Protein AF-A0A095ZLC4-F1 (afdb_monomer_lite)

Foldseek 3Di:
DDDDDDDDDDDDDDDDDDDDDDDDDDDDDDDDDDDDDDDDDDDDDDDDDDDDDDDDDDDDDDDDDDDDDDDDDDDDDDDDDDDDDDDDDDDDDDDDDDDDDDDDDDDDDDDPDPDPPPDDVVLLDDPDPLLVLLSCVVVVVDDPVRNLVVQQQAKKKFFAQDEDDPPDPDTDGDWDQDPPRFIAGEIENDPVLDDVVRCVRGVDIDIDRSNVVLVPQAQGWYWYSPPGPSIDTGGNVRSVVSNVVVVD

Secondary structure (DSSP, 8-state):
----------------------------------------------------------------------------------PPP-----------------------------------GGGGS-SSHHHHHHHHHHTTSS-HHHHHHHHHTSEEEEEESS---TT-------EEE-GGG-EEEEEBSSGGGS-HHHHHH--EEEEEEHHHHHHH-TTSEEEESTTSSS-EEE-HHHHHHHHHHHT-

Structure (mmCIF, N/CA/C/O backbone):
data_AF-A0A095ZLC4-F1
#
_entry.id   AF-A0A095ZLC4-F1
#
loop_
_atom_site.group_PDB
_atom_site.id
_atom_site.type_symbol
_atom_site.label_atom_id
_atom_site.label_alt_id
_atom_site.label_comp_id
_atom_site.label_asym_id
_atom_site.label_entity_id
_atom_site.label_seq_id
_atom_site.pdbx_PDB_ins_code
_atom_site.Cartn_x
_atom_site.Cartn_y
_atom_site.Cartn_z
_atom_site.occupancy
_atom_site.B_iso_or_equiv
_atom_site.auth_seq_id
_atom_site.auth_comp_id
_atom_site.auth_asym_id
_atom_site.auth_atom_id
_atom_site.pdbx_PDB_model_num
ATOM 1 N N . MET A 1 1 ? 62.111 1.740 58.481 1.00 46.84 1 MET A N 1
ATOM 2 C CA . MET A 1 1 ? 61.793 2.621 57.340 1.00 46.84 1 MET A CA 1
ATOM 3 C C . MET A 1 1 ? 60.418 3.200 57.616 1.00 46.84 1 MET A C 1
ATOM 5 O O . MET A 1 1 ? 59.527 2.433 57.949 1.00 46.84 1 MET A O 1
ATOM 9 N N . SER A 1 2 ? 60.323 4.527 57.646 1.00 49.97 2 SER A N 1
ATOM 10 C CA . SER A 1 2 ? 59.163 5.311 58.092 1.00 49.97 2 SER A CA 1
ATOM 11 C C . SER A 1 2 ? 58.092 5.497 57.006 1.00 49.97 2 SER A C 1
ATOM 13 O O . SER A 1 2 ? 58.386 5.289 55.831 1.00 49.97 2 SER A O 1
ATOM 15 N N . THR A 1 3 ? 56.950 6.060 57.445 1.00 43.16 3 THR A N 1
ATOM 16 C CA . THR A 1 3 ? 55.846 6.754 56.722 1.00 43.16 3 THR A CA 1
ATOM 17 C C . THR A 1 3 ? 54.639 5.863 56.377 1.00 43.16 3 THR A C 1
ATOM 19 O O . THR A 1 3 ? 54.849 4.774 55.866 1.00 43.16 3 THR A O 1
ATOM 22 N N . HIS A 1 4 ? 53.362 6.208 56.610 1.00 41.97 4 HIS A N 1
ATOM 23 C CA . HIS A 1 4 ? 52.654 7.292 57.324 1.00 41.97 4 HIS A CA 1
ATOM 24 C C . HIS A 1 4 ? 51.171 6.833 57.483 1.00 41.97 4 HIS A C 1
ATOM 26 O O . HIS A 1 4 ? 50.636 6.232 56.555 1.00 41.97 4 HIS A O 1
ATOM 32 N N . GLU A 1 5 ? 50.528 7.093 58.624 1.00 47.94 5 GLU A N 1
ATOM 33 C CA . GLU A 1 5 ? 49.055 7.096 58.849 1.00 47.94 5 GLU A CA 1
ATOM 34 C C . GLU A 1 5 ? 48.454 8.463 58.390 1.00 47.94 5 GLU A C 1
ATOM 36 O O . GLU A 1 5 ? 49.259 9.326 58.025 1.00 47.94 5 GLU A O 1
ATOM 41 N N . PRO A 1 6 ? 47.153 8.818 58.573 1.00 68.69 6 PRO A N 1
ATOM 42 C CA . PRO A 1 6 ? 45.849 8.132 58.416 1.00 68.69 6 PRO A CA 1
ATOM 43 C C . PRO A 1 6 ? 44.791 9.084 57.735 1.00 68.69 6 PRO A C 1
ATOM 45 O O . PRO A 1 6 ? 45.183 9.902 56.909 1.00 68.69 6 PRO A O 1
ATOM 48 N N . ASP A 1 7 ? 43.503 9.011 58.138 1.00 43.91 7 ASP A N 1
ATOM 49 C CA . ASP A 1 7 ? 42.341 9.928 57.921 1.00 43.91 7 ASP A CA 1
ATOM 50 C C . ASP A 1 7 ? 41.430 9.669 56.688 1.00 43.91 7 ASP A C 1
ATOM 52 O O . ASP A 1 7 ? 41.923 9.498 55.581 1.00 43.91 7 ASP A O 1
ATOM 56 N N . SER A 1 8 ? 40.087 9.692 56.724 1.00 47.34 8 SER A N 1
ATOM 57 C CA . SER A 1 8 ? 39.059 9.786 57.780 1.00 47.34 8 SER A CA 1
ATOM 58 C C . SER A 1 8 ? 37.653 9.709 57.141 1.00 47.34 8 SER A C 1
ATOM 60 O O . SER A 1 8 ? 37.525 9.826 55.923 1.00 47.34 8 SER A O 1
ATOM 62 N N . HIS A 1 9 ? 36.631 9.636 58.011 1.00 47.47 9 HIS A N 1
ATOM 63 C CA . HIS A 1 9 ? 35.194 9.929 57.812 1.00 47.47 9 HIS A CA 1
ATOM 64 C C . HIS A 1 9 ? 34.326 8.811 57.212 1.00 47.47 9 HIS A C 1
ATOM 66 O O . HIS A 1 9 ? 34.645 8.246 56.176 1.00 47.47 9 HIS A O 1
ATOM 72 N N . GLU A 1 10 ? 33.137 8.474 57.710 1.00 48.28 10 GLU A N 1
ATOM 73 C CA . GLU A 1 10 ? 32.356 8.708 58.941 1.00 48.28 10 GLU A CA 1
ATOM 74 C C . GLU A 1 10 ? 31.149 7.758 58.738 1.00 48.28 10 GLU A C 1
ATOM 76 O O . GLU A 1 10 ? 30.562 7.733 57.663 1.00 48.28 10 GLU A O 1
ATOM 81 N N . ASN A 1 11 ? 30.971 6.699 59.521 1.00 41.03 11 ASN A N 1
ATOM 82 C CA . ASN A 1 11 ? 30.197 6.613 60.759 1.00 41.03 11 ASN A CA 1
ATOM 83 C C . ASN A 1 11 ? 28.675 6.919 60.658 1.00 41.03 11 ASN A C 1
ATOM 85 O O . ASN A 1 11 ? 28.273 8.068 60.532 1.00 41.03 11 ASN A O 1
ATOM 89 N N . GLN A 1 12 ? 27.886 5.862 60.922 1.00 48.22 12 GLN A N 1
ATOM 90 C CA . GLN A 1 12 ? 26.517 5.800 61.491 1.00 48.22 12 GLN A CA 1
ATOM 91 C C . GLN A 1 12 ? 25.265 5.822 60.584 1.00 48.22 12 GLN A C 1
ATOM 93 O O . GLN A 1 12 ? 24.829 6.841 60.067 1.00 48.22 12 GLN A O 1
ATOM 98 N N . GLN A 1 13 ? 24.632 4.641 60.546 1.00 42.91 13 GLN A N 1
ATOM 99 C CA . GLN A 1 13 ? 23.180 4.363 60.496 1.00 42.91 13 GLN A CA 1
ATOM 100 C C . GLN A 1 13 ? 22.440 4.953 61.737 1.00 42.91 13 GLN A C 1
ATOM 102 O O . GLN A 1 13 ? 23.130 5.467 62.618 1.00 42.91 13 GLN A O 1
ATOM 107 N N . PRO A 1 14 ? 21.162 4.613 62.034 1.00 60.94 14 PRO A N 1
ATOM 108 C CA . PRO A 1 14 ? 19.883 4.564 61.287 1.00 60.94 14 PRO A CA 1
ATOM 109 C C . PRO A 1 14 ? 18.771 5.384 62.026 1.00 60.94 14 PRO A C 1
ATOM 111 O O . PRO A 1 14 ? 19.066 5.983 63.047 1.00 60.94 14 PRO A O 1
ATOM 114 N N . GLU A 1 15 ? 17.516 5.392 61.536 1.00 46.03 15 GLU A N 1
ATOM 115 C CA . GLU A 1 15 ? 16.198 5.552 62.240 1.00 46.03 15 GLU A CA 1
ATOM 116 C C . GLU A 1 15 ? 15.178 6.234 61.292 1.00 46.03 15 GLU A C 1
ATOM 118 O O . GLU A 1 15 ? 15.522 7.194 60.611 1.00 46.03 15 GLU A O 1
ATOM 123 N N . GLN A 1 16 ? 14.033 5.598 60.970 1.00 45.53 16 GLN A N 1
ATOM 124 C CA . GLN A 1 16 ? 12.683 5.843 61.549 1.00 45.53 16 GLN A CA 1
ATOM 125 C C . GLN A 1 16 ? 12.359 7.355 61.567 1.00 45.53 16 GLN A C 1
ATOM 127 O O . GLN A 1 16 ? 13.166 8.112 62.077 1.00 45.53 16 GLN A O 1
ATOM 132 N N . VAL A 1 17 ? 11.278 7.879 60.971 1.00 49.97 17 VAL A N 1
ATOM 133 C CA . VAL A 1 17 ? 9.936 7.949 61.583 1.00 49.97 17 VAL A CA 1
ATOM 134 C C . VAL A 1 17 ? 8.840 8.383 60.575 1.00 49.97 17 VAL A C 1
ATOM 136 O O . VAL A 1 17 ? 9.088 9.183 59.680 1.00 49.97 17 VAL A O 1
ATOM 139 N N . GLU A 1 18 ? 7.625 7.883 60.838 1.00 48.88 18 GLU A N 1
ATOM 140 C CA . GLU A 1 18 ? 6.288 8.503 60.670 1.00 48.88 18 GLU A CA 1
ATOM 141 C C . GLU A 1 18 ? 5.585 8.639 59.291 1.00 48.88 18 GLU A C 1
ATOM 143 O O . GLU A 1 18 ? 5.867 9.488 58.453 1.00 48.88 18 GLU A O 1
ATOM 148 N N . GLN A 1 19 ? 4.548 7.799 59.146 1.00 43.97 19 GLN A N 1
ATOM 149 C CA . GLN A 1 19 ? 3.290 8.005 58.399 1.00 43.97 19 GLN A CA 1
ATOM 150 C C . GLN A 1 19 ? 2.420 9.119 59.074 1.00 43.97 19 GLN A C 1
ATOM 152 O O . GLN A 1 19 ? 2.841 9.631 60.107 1.00 43.97 19 GLN A O 1
ATOM 157 N N . PRO A 1 20 ? 1.106 9.276 58.786 1.00 58.50 20 PRO A N 1
ATOM 158 C CA . PRO A 1 20 ? 0.379 9.682 57.563 1.00 58.50 20 PRO A CA 1
ATOM 159 C C . PRO A 1 20 ? -0.644 10.821 57.850 1.00 58.50 20 PRO A C 1
ATOM 161 O O . PRO A 1 20 ? -1.372 10.696 58.823 1.00 58.50 20 PRO A O 1
ATOM 164 N N . GLU A 1 21 ? -0.872 11.837 57.001 1.00 52.78 21 GLU A N 1
ATOM 165 C CA . GLU A 1 21 ? -2.074 12.696 57.171 1.00 52.78 21 GLU A CA 1
ATOM 166 C C . GLU A 1 21 ? -2.742 13.134 55.859 1.00 52.78 21 GLU A C 1
ATOM 168 O O . GLU A 1 21 ? -2.111 13.544 54.887 1.00 52.78 21 GLU A O 1
ATOM 173 N N . GLN A 1 22 ? -4.064 12.969 55.878 1.00 51.94 22 GLN A N 1
ATOM 174 C CA . GLN A 1 22 ? -5.062 13.314 54.875 1.00 51.94 22 GLN A CA 1
ATOM 175 C C . GLN A 1 22 ? -5.610 14.743 55.105 1.00 51.94 22 GLN A C 1
ATOM 177 O O . GLN A 1 22 ? -5.418 15.298 56.181 1.00 51.94 22 GLN A O 1
ATOM 182 N N . LEU A 1 23 ? -6.449 15.200 54.157 1.00 46.84 23 LEU A N 1
ATOM 183 C CA . LEU A 1 23 ? -7.510 16.233 54.262 1.00 46.84 23 LEU A CA 1
ATOM 184 C C . LEU A 1 23 ? -7.130 17.690 53.928 1.00 46.84 23 LEU A C 1
ATOM 186 O O . LEU A 1 23 ? -6.405 18.334 54.673 1.00 46.84 23 LEU A O 1
ATOM 190 N N . ASP A 1 24 ? -7.684 18.217 52.823 1.00 47.69 24 ASP A N 1
ATOM 191 C CA . ASP A 1 24 ? -8.771 19.230 52.825 1.00 47.69 24 ASP A CA 1
ATOM 192 C C . ASP A 1 24 ? -9.226 19.498 51.363 1.00 47.69 24 ASP A C 1
ATOM 194 O O . ASP A 1 24 ? -8.442 19.926 50.523 1.00 47.69 24 ASP A O 1
ATOM 198 N N . GLN A 1 25 ? -10.361 18.946 50.918 1.00 48.50 25 GLN A N 1
ATOM 199 C CA . GLN A 1 25 ? -11.643 19.650 50.717 1.00 48.50 25 GLN A CA 1
ATOM 200 C C . GLN A 1 25 ? -11.583 20.911 49.829 1.00 48.50 25 GLN A C 1
ATOM 202 O O . GLN A 1 25 ? -11.008 21.908 50.231 1.00 48.50 25 GLN A O 1
ATOM 207 N N . VAL A 1 26 ? -12.234 20.883 48.651 1.00 47.75 26 VAL A N 1
ATOM 208 C CA . VAL A 1 26 ? -13.473 21.633 48.311 1.00 47.75 26 VAL A CA 1
ATOM 209 C C . VAL A 1 26 ? -13.825 21.483 46.813 1.00 47.75 26 VAL A C 1
ATOM 211 O O . VAL A 1 26 ? -13.132 21.979 45.934 1.00 47.75 26 VAL A O 1
ATOM 214 N N . THR A 1 27 ? -14.953 20.842 46.502 1.00 48.47 27 THR A N 1
ATOM 215 C CA . THR A 1 27 ? -15.805 21.210 45.347 1.00 48.47 27 THR A CA 1
ATOM 216 C C . THR A 1 27 ? -16.723 22.343 45.819 1.00 48.47 27 THR A C 1
ATOM 218 O O . THR A 1 27 ? -17.171 22.246 46.968 1.00 48.47 27 THR A O 1
ATOM 221 N N . PRO A 1 28 ? -17.052 23.389 45.028 1.00 49.97 28 PRO A N 1
ATOM 222 C CA . PRO A 1 28 ? -18.045 23.230 43.947 1.00 49.97 28 PRO A CA 1
ATOM 223 C C . PRO A 1 28 ? -17.922 24.230 42.768 1.00 49.97 28 PRO A C 1
ATOM 225 O O . PRO A 1 28 ? -17.431 25.338 42.943 1.00 49.97 28 PRO A O 1
ATOM 228 N N . ALA A 1 29 ? -18.448 23.875 41.589 1.00 46.84 29 ALA A N 1
ATOM 229 C CA . ALA A 1 29 ? -19.278 24.760 40.750 1.00 46.84 29 ALA A CA 1
ATOM 230 C C . ALA A 1 29 ? -19.618 24.077 39.413 1.00 46.84 29 ALA A C 1
ATOM 232 O O . ALA A 1 29 ? -18.849 24.118 38.456 1.00 46.84 29 ALA A O 1
ATOM 233 N N . GLU A 1 30 ? -20.819 23.501 39.353 1.00 51.62 30 GLU A N 1
ATOM 234 C CA . GLU A 1 30 ? -21.670 23.619 38.167 1.00 51.62 30 GLU A CA 1
ATOM 235 C C . GLU A 1 30 ? -21.766 25.092 37.759 1.00 51.62 30 GLU A C 1
ATOM 237 O O . GLU A 1 30 ? -22.035 25.923 38.626 1.00 51.62 30 GLU A O 1
ATOM 242 N N . GLN A 1 31 ? -21.617 25.392 36.466 1.00 51.97 31 GLN A N 1
ATOM 243 C CA . GLN A 1 31 ? -22.271 26.510 35.774 1.00 51.97 31 GLN A CA 1
ATOM 244 C C . GLN A 1 31 ? -22.342 26.224 34.256 1.00 51.97 31 GLN A C 1
ATOM 246 O O . GLN A 1 31 ? -21.568 25.410 33.755 1.00 51.97 31 GLN A O 1
ATOM 251 N N . PRO A 1 32 ? -23.336 26.796 33.549 1.00 48.62 32 PRO A N 1
ATOM 252 C CA . PRO A 1 32 ? -24.376 25.992 32.907 1.00 48.62 32 PRO A CA 1
ATOM 253 C C . PRO A 1 32 ? -24.384 26.010 31.370 1.00 48.62 32 PRO A C 1
ATOM 255 O O . PRO A 1 32 ? -23.789 26.859 30.709 1.00 48.62 32 PRO A O 1
ATOM 258 N N . VAL A 1 33 ? -25.184 25.076 30.852 1.00 44.25 33 VAL A N 1
ATOM 259 C CA . VAL A 1 33 ? -25.827 25.041 29.532 1.00 44.25 33 VAL A CA 1
ATOM 260 C C . VAL A 1 33 ? -26.393 26.409 29.116 1.00 44.25 33 VAL A C 1
ATOM 262 O O . VAL A 1 33 ? -27.172 27.014 29.848 1.00 44.25 33 VAL A O 1
ATOM 265 N N . GLN A 1 34 ? -26.068 26.822 27.893 1.00 47.41 34 GLN A N 1
ATOM 266 C CA . GLN A 1 34 ? -26.844 27.716 27.020 1.00 47.41 34 GLN A CA 1
ATOM 267 C C . GLN A 1 34 ? -26.930 26.915 25.703 1.00 47.41 34 GLN A C 1
ATOM 269 O O . GLN A 1 34 ? -25.889 26.639 25.120 1.00 47.41 34 GLN A O 1
ATOM 274 N N . GLN A 1 35 ? -28.014 26.238 25.302 1.00 41.69 35 GLN A N 1
ATOM 275 C CA . GLN A 1 35 ? -29.364 26.716 24.972 1.00 41.69 35 GLN A CA 1
ATOM 276 C C . GLN A 1 35 ? -29.353 28.053 24.229 1.00 41.69 35 GLN A C 1
ATOM 278 O O . GLN A 1 35 ? -29.553 29.103 24.826 1.00 41.69 35 GLN A O 1
ATOM 283 N N . GLU A 1 36 ? -29.153 27.967 22.915 1.00 51.22 36 GLU A N 1
ATOM 284 C CA . GLU A 1 36 ? -29.768 28.884 21.959 1.00 51.22 36 GLU A CA 1
ATOM 285 C C . GLU A 1 36 ? -30.719 28.049 21.080 1.00 51.22 36 GLU A C 1
ATOM 287 O O . GLU A 1 36 ? -30.329 27.036 20.494 1.00 51.22 36 GLU A O 1
ATOM 292 N N . GLU A 1 37 ? -31.996 28.431 21.133 1.00 47.19 37 GLU A N 1
ATOM 293 C CA . GLU A 1 37 ? -33.139 27.996 20.320 1.00 47.19 37 GLU A CA 1
ATOM 294 C C . GLU A 1 37 ? -32.762 27.943 18.824 1.00 47.19 37 GLU A C 1
ATOM 296 O O . GLU A 1 37 ? -32.063 28.811 18.320 1.00 47.19 37 GLU A O 1
ATOM 301 N N . ALA A 1 38 ? -33.039 26.880 18.068 1.00 43.34 38 ALA A N 1
ATOM 302 C CA . ALA A 1 38 ? -34.357 26.440 17.610 1.00 43.34 38 ALA A CA 1
ATOM 303 C C . ALA A 1 38 ? -35.161 27.543 16.906 1.00 43.34 38 ALA A C 1
ATOM 305 O O . ALA A 1 38 ? -36.087 28.069 17.496 1.00 43.34 38 ALA A O 1
ATOM 306 N N . GLU A 1 39 ? -34.884 27.800 15.624 1.00 43.66 39 GLU A N 1
ATOM 307 C CA . GLU A 1 39 ? -35.879 28.318 14.673 1.00 43.66 39 GLU A CA 1
ATOM 308 C C . GLU A 1 39 ? -35.432 28.018 13.230 1.00 43.66 39 GLU A C 1
ATOM 310 O O . GLU A 1 39 ? -34.525 28.649 12.700 1.00 43.66 39 GLU A O 1
ATOM 315 N N . HIS A 1 40 ? -36.012 26.968 12.640 1.00 40.34 40 HIS A N 1
ATOM 316 C CA . HIS A 1 40 ? -36.615 26.934 11.296 1.00 40.34 40 HIS A CA 1
ATOM 317 C C . HIS A 1 40 ? -36.784 25.479 10.840 1.00 40.34 40 HIS A C 1
ATOM 319 O O . HIS A 1 40 ? -35.973 24.911 10.111 1.00 40.34 40 HIS A O 1
ATOM 325 N N . ALA A 1 41 ? -37.890 24.886 11.285 1.00 44.75 41 ALA A N 1
ATOM 326 C CA . ALA A 1 41 ? -38.566 23.835 10.548 1.00 44.75 41 ALA A CA 1
ATOM 327 C C . ALA A 1 41 ? -39.662 24.504 9.708 1.00 44.75 41 ALA A C 1
ATOM 329 O O . ALA A 1 41 ? -40.592 25.079 10.263 1.00 44.75 41 ALA A O 1
ATOM 330 N N . GLU A 1 42 ? -39.541 24.428 8.389 1.00 46.41 42 GLU A N 1
ATOM 331 C CA . GLU A 1 42 ? -40.657 24.525 7.442 1.00 46.41 42 GLU A CA 1
ATOM 332 C C . GLU A 1 42 ? -40.264 23.581 6.294 1.00 46.41 42 GLU A C 1
ATOM 334 O O . GLU A 1 42 ? -39.245 23.765 5.636 1.00 46.41 42 GLU A O 1
ATOM 339 N N . GLU A 1 43 ? -40.739 22.339 6.326 1.00 40.88 43 GLU A N 1
ATOM 340 C CA . GLU A 1 43 ? -41.988 21.917 5.684 1.00 40.88 43 GLU A CA 1
ATOM 341 C C . GLU A 1 43 ? -41.929 22.056 4.154 1.00 40.88 43 GLU A C 1
ATOM 343 O O . GLU A 1 43 ? -42.277 23.078 3.580 1.00 40.88 43 GLU A O 1
ATOM 348 N N . ALA A 1 44 ? -41.541 20.965 3.493 1.00 46.22 44 ALA A N 1
ATOM 349 C CA . ALA A 1 44 ? -42.078 20.591 2.188 1.00 46.22 44 ALA A CA 1
ATOM 350 C C . ALA A 1 44 ? -41.921 19.074 2.022 1.00 46.22 44 ALA A C 1
ATOM 352 O O . ALA A 1 44 ? -40.967 18.570 1.434 1.00 46.22 44 ALA A O 1
ATOM 353 N N . ALA A 1 45 ? -42.852 18.333 2.618 1.00 44.12 45 ALA A N 1
ATOM 354 C CA . ALA A 1 45 ? -43.165 16.987 2.167 1.00 44.12 45 ALA A CA 1
ATOM 355 C C . ALA A 1 45 ? -44.135 17.075 0.981 1.00 44.12 45 ALA A C 1
ATOM 357 O O . ALA A 1 45 ? -44.947 17.999 0.937 1.00 44.12 45 ALA A O 1
ATOM 358 N N . GLN A 1 46 ? -44.137 16.010 0.167 1.00 41.03 46 GLN A N 1
ATOM 359 C CA . GLN A 1 46 ? -45.091 15.686 -0.910 1.00 41.03 46 GLN A CA 1
ATOM 360 C C . GLN A 1 46 ? -44.686 16.308 -2.263 1.00 41.03 46 GLN A C 1
ATOM 362 O O . GLN A 1 46 ? -44.328 17.473 -2.324 1.00 41.03 46 GLN A O 1
ATOM 367 N N . THR A 1 47 ? -44.634 15.605 -3.391 1.00 36.50 47 THR A N 1
ATOM 368 C CA . THR A 1 47 ? -45.361 14.426 -3.896 1.00 36.50 47 THR A CA 1
ATOM 369 C C . THR A 1 47 ? -44.584 13.831 -5.081 1.00 36.50 47 THR A C 1
ATOM 371 O O . THR A 1 47 ? -43.828 14.564 -5.706 1.00 36.50 47 THR A O 1
ATOM 374 N N . GLU A 1 48 ? -44.829 12.545 -5.378 1.00 42.50 48 GLU A N 1
ATOM 375 C CA . GLU A 1 48 ? -44.897 11.910 -6.718 1.00 42.50 48 GLU A CA 1
ATOM 376 C C . GLU A 1 48 ? -43.969 12.461 -7.821 1.00 42.50 48 GLU A C 1
ATOM 378 O O . GLU A 1 48 ? -44.072 13.603 -8.236 1.00 42.50 48 GLU A O 1
ATOM 383 N N . GLU A 1 49 ? -43.093 11.653 -8.413 1.00 48.81 49 GLU A N 1
ATOM 384 C CA . GLU A 1 49 ? -43.525 10.886 -9.583 1.00 48.81 49 GLU A CA 1
ATOM 385 C C . GLU A 1 49 ? -42.611 9.674 -9.800 1.00 48.81 49 GLU A C 1
ATOM 387 O O . GLU A 1 49 ? -41.409 9.770 -10.040 1.00 48.81 49 GLU A O 1
ATOM 392 N N . SER A 1 50 ? -43.218 8.500 -9.683 1.00 46.09 50 SER A N 1
ATOM 393 C CA . SER A 1 50 ? -42.704 7.255 -10.240 1.00 46.09 50 SER A CA 1
ATOM 394 C C . SER A 1 50 ? -43.109 7.209 -11.708 1.00 46.09 50 SER A C 1
ATOM 396 O O . SER A 1 50 ? -44.287 7.443 -11.941 1.00 46.09 50 SER A O 1
ATOM 398 N N . VAL A 1 51 ? -42.195 6.846 -12.623 1.00 49.31 51 VAL A N 1
ATOM 399 C CA . VAL A 1 51 ? -42.357 6.033 -13.865 1.00 49.31 51 VAL A CA 1
ATOM 400 C C . VAL A 1 51 ? -41.432 6.515 -15.008 1.00 49.31 51 VAL A C 1
ATOM 402 O O . VAL A 1 51 ? -41.112 7.694 -15.071 1.00 49.31 51 VAL A O 1
ATOM 405 N N . PRO A 1 52 ? -41.099 5.678 -16.012 1.00 48.91 52 PRO A N 1
ATOM 406 C CA . PRO A 1 52 ? -40.682 4.276 -15.935 1.00 48.91 52 PRO A CA 1
ATOM 407 C C . PRO A 1 52 ? -39.470 3.973 -16.851 1.00 48.91 52 PRO A C 1
ATOM 409 O O . PRO A 1 52 ? -39.110 4.732 -17.749 1.00 48.91 52 PRO A O 1
ATOM 412 N N . ALA A 1 53 ? -38.890 2.786 -16.680 1.00 50.72 53 ALA A N 1
ATOM 413 C CA . ALA A 1 53 ? -38.203 2.102 -17.767 1.00 50.72 53 ALA A CA 1
ATOM 414 C C . ALA A 1 53 ? -39.250 1.606 -18.779 1.00 50.72 53 ALA A C 1
ATOM 416 O O . ALA A 1 53 ? -40.096 0.807 -18.397 1.00 50.72 53 ALA A O 1
ATOM 417 N N . GLU A 1 54 ? -39.205 2.077 -20.028 1.00 42.72 54 GLU A N 1
ATOM 418 C CA . GLU A 1 54 ? -39.344 1.257 -21.243 1.00 42.72 54 GLU A CA 1
ATOM 419 C C . GLU A 1 54 ? -39.360 2.104 -22.530 1.00 42.72 54 GLU A C 1
ATOM 421 O O . GLU A 1 54 ? -40.043 3.117 -22.633 1.00 42.72 54 GLU A O 1
ATOM 426 N N . ALA A 1 55 ? -38.684 1.537 -23.531 1.00 41.81 55 ALA A N 1
ATOM 427 C CA . ALA A 1 55 ? -39.046 1.512 -24.947 1.00 41.81 55 ALA A CA 1
ATOM 428 C C . ALA A 1 55 ? -38.617 2.638 -25.916 1.00 41.81 55 ALA A C 1
ATOM 430 O O . ALA A 1 55 ? -38.997 3.798 -25.831 1.00 41.81 55 ALA A O 1
ATOM 431 N N . ALA A 1 56 ? -37.981 2.121 -26.976 1.00 41.94 56 ALA A N 1
ATOM 432 C CA . ALA A 1 56 ? -38.102 2.499 -28.383 1.00 41.94 56 ALA A CA 1
ATOM 433 C C . ALA A 1 56 ? -37.245 3.662 -28.912 1.00 41.94 56 ALA A C 1
ATOM 435 O O . ALA A 1 56 ? -37.602 4.833 -28.874 1.00 41.94 56 ALA A O 1
ATOM 436 N N . ALA A 1 57 ? -36.123 3.244 -29.509 1.00 48.59 57 ALA A N 1
ATOM 437 C CA . ALA A 1 57 ? -35.670 3.596 -30.854 1.00 48.59 57 ALA A CA 1
ATOM 438 C C . ALA A 1 57 ? -36.431 4.717 -31.572 1.00 48.59 57 ALA A C 1
ATOM 440 O O . ALA A 1 57 ? -37.598 4.511 -31.881 1.00 48.59 57 ALA A O 1
ATOM 441 N N . GLN A 1 58 ? -35.713 5.764 -32.001 1.00 49.69 58 GLN A N 1
ATOM 442 C CA . GLN A 1 58 ? -35.866 6.341 -33.341 1.00 49.69 58 GLN A CA 1
ATOM 443 C C . GLN A 1 58 ? -34.511 6.827 -33.872 1.00 49.69 58 GLN A C 1
ATOM 445 O O . GLN A 1 58 ? -33.808 7.620 -33.250 1.00 49.69 58 GLN A O 1
ATOM 450 N N . VAL A 1 59 ? -34.166 6.261 -35.023 1.00 54.66 59 VAL A N 1
ATOM 451 C CA . VAL A 1 59 ? -33.163 6.705 -35.984 1.00 54.66 59 VAL A CA 1
ATOM 452 C C . VAL A 1 59 ? -33.731 7.889 -36.769 1.00 54.66 59 VAL A C 1
ATOM 454 O O . VAL A 1 59 ? -34.876 7.807 -37.188 1.00 54.66 59 VAL A O 1
ATOM 457 N N . GLU A 1 60 ? -32.946 8.945 -36.971 1.00 51.50 60 GLU A N 1
ATOM 458 C CA . GLU A 1 60 ? -33.059 9.945 -38.053 1.00 51.50 60 GLU A CA 1
ATOM 459 C C . GLU A 1 60 ? -31.775 10.799 -37.969 1.00 51.50 60 GLU A C 1
ATOM 461 O O . GLU A 1 60 ? -31.501 11.431 -36.954 1.00 51.50 60 GLU A O 1
ATOM 466 N N . ASP A 1 61 ? -30.780 10.502 -38.803 1.00 49.41 61 ASP A N 1
ATOM 467 C CA . ASP A 1 61 ? -30.538 11.128 -40.114 1.00 49.41 61 ASP A CA 1
ATOM 468 C C . ASP A 1 61 ? -29.685 12.404 -39.985 1.00 49.41 61 ASP A C 1
ATOM 470 O O . ASP A 1 61 ? -30.173 13.484 -39.666 1.00 49.41 61 ASP A O 1
ATOM 474 N N . VAL A 1 62 ? -28.376 12.249 -40.205 1.00 53.56 62 VAL A N 1
ATOM 475 C CA . VAL A 1 62 ? -27.498 13.317 -40.697 1.00 53.56 62 VAL A CA 1
ATOM 476 C C . VAL A 1 62 ? -26.488 12.707 -41.674 1.00 53.56 62 VAL A C 1
ATOM 478 O O . VAL A 1 62 ? -25.926 11.639 -41.440 1.00 53.56 62 VAL A O 1
ATOM 481 N N . GLU A 1 63 ? -26.355 13.403 -42.794 1.00 56.56 63 GLU A N 1
ATOM 482 C CA . GLU A 1 63 ? -26.030 12.945 -44.147 1.00 56.56 63 GLU A CA 1
ATOM 483 C C . GLU A 1 63 ? -24.599 12.405 -44.387 1.00 56.56 63 GLU A C 1
ATOM 485 O O . GLU A 1 63 ? -23.658 12.773 -43.677 1.00 56.56 63 GLU A O 1
ATOM 490 N N . PRO A 1 64 ? -24.399 11.569 -45.432 1.00 54.97 64 PRO A N 1
ATOM 491 C CA . PRO A 1 64 ? -23.083 11.084 -45.839 1.00 54.97 64 PRO A CA 1
ATOM 492 C C . PRO A 1 64 ? -22.300 12.152 -46.619 1.00 54.97 64 PRO A C 1
ATOM 494 O O . PRO A 1 64 ? -22.803 12.743 -47.572 1.00 54.97 64 PRO A O 1
ATOM 497 N N . VAL A 1 65 ? -21.028 12.354 -46.268 1.00 58.03 65 VAL A N 1
ATOM 498 C CA . VAL A 1 65 ? -20.085 13.089 -47.122 1.00 58.03 65 VAL A CA 1
ATOM 499 C C . VAL A 1 65 ? -19.444 12.121 -48.113 1.00 58.03 65 VAL A C 1
ATOM 501 O O . VAL A 1 65 ? -18.589 11.311 -47.759 1.00 58.03 65 VAL A O 1
ATOM 504 N N . GLU A 1 66 ? -19.898 12.196 -49.360 1.00 48.81 66 GLU A N 1
ATOM 505 C CA . GLU A 1 66 ? -19.300 11.507 -50.497 1.00 48.81 66 GLU A CA 1
ATOM 506 C C . GLU A 1 66 ? -18.168 12.338 -51.135 1.00 48.81 66 GLU A C 1
ATOM 508 O O . GLU A 1 66 ? -18.296 13.542 -51.348 1.00 48.81 66 GLU A O 1
ATOM 513 N N . ASP A 1 67 ? -17.111 11.605 -51.491 1.00 48.03 67 ASP A N 1
ATOM 514 C CA . ASP A 1 67 ? -16.343 11.691 -52.741 1.00 48.03 67 ASP A CA 1
ATOM 515 C C . ASP A 1 67 ? -15.282 12.792 -52.963 1.00 48.03 67 ASP A C 1
ATOM 517 O O . ASP A 1 67 ? -15.573 13.972 -53.153 1.00 48.03 67 ASP A O 1
ATOM 521 N N . ALA A 1 68 ? -14.020 12.338 -53.028 1.00 44.41 68 ALA A N 1
ATOM 522 C CA . ALA A 1 68 ? -13.102 12.436 -54.182 1.00 44.41 68 ALA A CA 1
ATOM 523 C C . ALA A 1 68 ? -11.634 12.392 -53.680 1.00 44.41 68 ALA A C 1
ATOM 525 O O . ALA A 1 68 ? -11.247 13.167 -52.813 1.00 44.41 68 ALA A O 1
ATOM 526 N N . GLY A 1 69 ? -10.723 11.550 -54.168 1.00 34.22 69 GLY A N 1
ATOM 527 C CA . GLY A 1 69 ? -10.794 10.677 -55.327 1.00 34.22 69 GLY A CA 1
ATOM 528 C C . GLY A 1 69 ? -9.610 9.705 -55.413 1.00 34.22 69 GLY A C 1
ATOM 529 O O . GLY A 1 69 ? -8.619 9.800 -54.686 1.00 34.22 69 GLY A O 1
ATOM 530 N N . LEU A 1 70 ? -9.783 8.752 -56.327 1.00 49.12 70 LEU A N 1
ATOM 531 C CA . LEU A 1 70 ? -8.835 7.729 -56.759 1.00 49.12 70 LEU A CA 1
ATOM 532 C C . LEU A 1 70 ? -7.642 8.288 -57.553 1.00 49.12 70 LEU A C 1
ATOM 534 O O . LEU A 1 70 ? -7.818 9.166 -58.395 1.00 49.12 70 LEU A O 1
ATOM 538 N N . ALA A 1 71 ? -6.483 7.650 -57.371 1.00 45.53 71 ALA A N 1
ATOM 539 C CA . ALA A 1 71 ? -5.604 7.108 -58.425 1.00 45.53 71 ALA A CA 1
ATOM 540 C C . ALA A 1 71 ? -4.551 6.222 -57.715 1.00 45.53 71 ALA A C 1
ATOM 542 O O . ALA A 1 71 ? -3.843 6.702 -56.835 1.00 45.53 71 ALA A O 1
ATOM 543 N N . GLU A 1 72 ? -4.598 4.891 -57.812 1.00 50.62 72 GLU A N 1
ATOM 544 C CA . GLU A 1 72 ? -3.970 4.075 -58.870 1.00 50.62 72 GLU A CA 1
ATOM 545 C C . GLU A 1 72 ? -2.486 4.406 -59.098 1.00 50.62 72 GLU A C 1
ATOM 547 O O . GLU A 1 72 ? -2.175 5.359 -59.804 1.00 50.62 72 GLU A O 1
ATOM 552 N N . ASP A 1 73 ? -1.579 3.572 -58.573 1.00 45.44 73 ASP A N 1
ATOM 553 C CA . ASP A 1 73 ? -0.408 3.133 -59.342 1.00 45.44 73 ASP A CA 1
ATOM 554 C C . ASP A 1 73 ? 0.157 1.802 -58.821 1.00 45.44 73 ASP A C 1
ATOM 556 O O . ASP A 1 73 ? 0.120 1.485 -57.631 1.00 45.44 73 ASP A O 1
ATOM 560 N N . ALA A 1 74 ? 0.619 1.008 -59.776 1.00 44.94 74 ALA A N 1
ATOM 561 C CA . ALA A 1 74 ? 0.941 -0.401 -59.704 1.00 44.94 74 ALA A CA 1
ATOM 562 C C . ALA A 1 74 ? 2.437 -0.678 -59.459 1.00 44.94 74 ALA A C 1
ATOM 564 O O . ALA A 1 74 ? 3.305 0.142 -59.733 1.00 44.94 74 ALA A O 1
ATOM 565 N N . GLY A 1 75 ? 2.741 -1.912 -59.045 1.00 37.88 75 GLY A N 1
ATOM 566 C CA . GLY A 1 75 ? 4.091 -2.494 -59.043 1.00 37.88 75 GLY A CA 1
ATOM 567 C C . GLY A 1 75 ? 4.194 -3.559 -57.954 1.00 37.88 75 GLY A C 1
ATOM 568 O O . GLY A 1 75 ? 4.510 -3.250 -56.817 1.00 37.88 75 GLY A O 1
ATOM 569 N N . LEU A 1 76 ? 3.747 -4.800 -58.157 1.00 43.84 76 LEU A N 1
ATOM 570 C CA . LEU A 1 76 ? 4.351 -5.827 -59.015 1.00 43.84 76 LEU A CA 1
ATOM 571 C C . LEU A 1 76 ? 5.862 -6.005 -58.761 1.00 43.84 76 LEU A C 1
ATOM 573 O O . LEU A 1 76 ? 6.691 -5.480 -59.496 1.00 43.84 76 LEU A O 1
ATOM 577 N N . ALA A 1 77 ? 6.202 -6.820 -57.764 1.00 47.56 77 ALA A N 1
ATOM 578 C CA . ALA A 1 77 ? 7.428 -7.611 -57.768 1.00 47.56 77 ALA A CA 1
ATOM 579 C C . ALA A 1 77 ? 7.023 -9.081 -57.608 1.00 47.56 77 ALA A C 1
ATOM 581 O O . ALA A 1 77 ? 6.498 -9.497 -56.576 1.00 47.56 77 ALA A O 1
ATOM 582 N N . LYS A 1 78 ? 7.173 -9.810 -58.713 1.00 47.44 78 LYS A N 1
ATOM 583 C CA . LYS A 1 78 ? 7.225 -11.269 -58.786 1.00 47.44 78 LYS A CA 1
ATOM 584 C C . LYS A 1 78 ? 8.671 -11.705 -58.519 1.00 47.44 78 LYS A C 1
ATOM 586 O O . LYS A 1 78 ? 9.551 -10.866 -58.672 1.00 47.44 78 LYS A O 1
ATOM 591 N N . ASP A 1 79 ? 8.818 -12.972 -58.132 1.00 46.31 79 ASP A N 1
ATOM 592 C CA . ASP A 1 79 ? 9.959 -13.915 -58.223 1.00 46.31 79 ASP A CA 1
ATOM 593 C C . ASP A 1 79 ? 9.861 -14.821 -56.968 1.00 46.31 79 ASP A C 1
ATOM 595 O O . ASP A 1 79 ? 10.130 -14.373 -55.856 1.00 46.31 79 ASP A O 1
ATOM 599 N N . GLU A 1 80 ? 9.142 -15.955 -56.999 1.00 41.47 80 GLU A N 1
ATOM 600 C CA . GLU A 1 80 ? 9.603 -17.300 -57.440 1.00 41.47 80 GLU A CA 1
ATOM 601 C C . GLU A 1 80 ? 10.987 -17.664 -56.853 1.00 41.47 80 GLU A C 1
ATOM 603 O O . GLU A 1 80 ? 11.994 -17.125 -57.293 1.00 41.47 80 GLU A O 1
ATOM 608 N N . GLU A 1 81 ? 11.043 -18.327 -55.683 1.00 48.78 81 GLU A N 1
ATOM 609 C CA . GLU A 1 81 ? 11.184 -19.798 -55.441 1.00 48.78 81 GLU A CA 1
ATOM 610 C C . GLU A 1 81 ? 12.623 -20.339 -55.691 1.00 48.78 81 GLU A C 1
ATOM 612 O O . GLU A 1 81 ? 13.323 -19.757 -56.515 1.00 48.78 81 GLU A O 1
ATOM 617 N N . PRO A 1 82 ? 13.117 -21.438 -55.055 1.00 51.53 82 PRO A N 1
ATOM 618 C CA . PRO A 1 82 ? 12.391 -22.463 -54.292 1.00 51.53 82 PRO A CA 1
ATOM 619 C C . PRO A 1 82 ? 13.039 -22.920 -52.960 1.00 51.53 82 PRO A C 1
ATOM 621 O O . PRO A 1 82 ? 14.199 -22.658 -52.645 1.00 51.53 82 PRO A O 1
ATOM 624 N N . ALA A 1 83 ? 12.257 -23.689 -52.201 1.00 44.84 83 ALA A N 1
ATOM 625 C CA . ALA A 1 83 ? 12.729 -24.576 -51.146 1.00 44.84 83 ALA A CA 1
ATOM 626 C C . ALA A 1 83 ? 13.448 -25.795 -51.751 1.00 44.84 83 ALA A C 1
ATOM 628 O O . ALA A 1 83 ? 12.858 -26.536 -52.540 1.00 44.84 83 ALA A O 1
ATOM 629 N N . GLU A 1 84 ? 14.700 -26.030 -51.359 1.00 46.62 84 GLU A N 1
ATOM 630 C CA . GLU A 1 84 ? 15.395 -27.283 -51.653 1.00 46.62 84 GLU A CA 1
ATOM 631 C C . GLU A 1 84 ? 15.047 -28.334 -50.594 1.00 46.62 84 GLU A C 1
ATOM 633 O O . GLU A 1 84 ? 15.331 -28.192 -49.404 1.00 46.62 84 GLU A O 1
ATOM 638 N N . GLN A 1 85 ? 14.398 -29.392 -51.075 1.00 41.56 85 GLN A N 1
ATOM 639 C CA . GLN A 1 85 ? 14.291 -30.689 -50.425 1.00 41.56 85 GLN A CA 1
ATOM 640 C C . GLN A 1 85 ? 15.673 -31.348 -50.409 1.00 41.56 85 GLN A C 1
ATOM 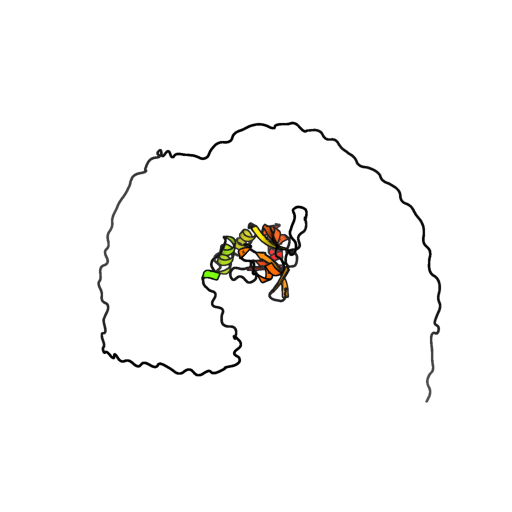642 O O . GLN A 1 85 ? 16.332 -31.414 -51.445 1.00 41.56 85 GLN A O 1
ATOM 647 N N . LEU A 1 86 ? 16.062 -31.908 -49.266 1.00 50.62 86 LEU A N 1
ATOM 648 C CA . LEU A 1 86 ? 16.937 -33.073 -49.230 1.00 50.62 86 LEU A CA 1
ATOM 649 C C . LEU A 1 86 ? 16.199 -34.168 -48.466 1.00 50.62 86 LEU A C 1
ATOM 651 O O . LEU A 1 86 ? 15.937 -34.069 -47.267 1.00 50.62 86 LEU A O 1
ATOM 655 N N . GLU A 1 87 ? 15.796 -35.160 -49.244 1.00 49.41 87 GLU A N 1
ATOM 656 C CA . GLU A 1 87 ? 15.276 -36.450 -48.837 1.00 49.41 87 GLU A CA 1
ATOM 657 C C . GLU A 1 87 ? 16.480 -37.353 -48.544 1.00 49.41 87 GLU A C 1
ATOM 659 O O . GLU A 1 87 ? 17.304 -37.533 -49.429 1.00 49.41 87 GLU A O 1
ATOM 664 N N . ASP A 1 88 ? 16.565 -37.940 -47.351 1.00 41.84 88 ASP A N 1
ATOM 665 C CA . ASP A 1 88 ? 17.320 -39.174 -47.079 1.00 41.84 88 ASP A CA 1
ATOM 666 C C . ASP A 1 88 ? 16.694 -39.796 -45.810 1.00 41.84 88 ASP A C 1
ATOM 668 O O . ASP A 1 88 ? 16.747 -39.217 -44.728 1.00 41.84 88 ASP A O 1
ATOM 672 N N . THR A 1 89 ? 15.769 -40.752 -45.940 1.00 38.09 89 THR A N 1
ATOM 673 C CA . THR A 1 89 ? 15.938 -42.223 -46.003 1.00 38.09 89 THR A CA 1
ATOM 674 C C . THR A 1 89 ? 15.689 -42.934 -44.664 1.00 38.09 89 THR A C 1
ATOM 676 O O . THR A 1 89 ? 16.325 -42.636 -43.663 1.00 38.09 89 THR A O 1
ATOM 679 N N . GLU A 1 90 ? 14.814 -43.947 -44.749 1.00 43.53 90 GLU A N 1
ATOM 680 C CA . GLU A 1 90 ? 14.726 -45.188 -43.949 1.00 43.53 90 GLU A CA 1
ATOM 681 C C . GLU A 1 90 ? 14.321 -45.086 -42.464 1.00 43.53 90 GLU A C 1
ATOM 683 O O . GLU A 1 90 ? 15.045 -44.617 -41.601 1.00 43.53 90 GLU A O 1
ATOM 688 N N . SER A 1 91 ? 13.076 -45.444 -42.124 1.00 45.09 91 SER A N 1
ATOM 689 C CA . SER A 1 91 ? 12.632 -46.821 -41.803 1.00 45.09 91 SER A CA 1
ATOM 690 C C . SER A 1 91 ? 13.434 -47.512 -40.699 1.00 45.09 91 SER A C 1
ATOM 692 O O . SER A 1 91 ? 14.472 -48.104 -40.965 1.00 45.09 91 SER A O 1
ATOM 694 N N . ALA A 1 92 ? 12.847 -47.574 -39.502 1.00 49.09 92 ALA A N 1
ATOM 695 C CA . ALA A 1 92 ? 12.843 -48.786 -38.685 1.00 49.09 92 ALA A CA 1
ATOM 696 C C . ALA A 1 92 ? 11.712 -48.709 -37.649 1.00 49.09 92 ALA A C 1
ATOM 698 O O . ALA A 1 92 ? 11.822 -48.087 -36.596 1.00 49.09 92 ALA A O 1
ATOM 699 N N . GLU A 1 93 ? 10.605 -49.364 -37.980 1.00 47.81 93 GLU A N 1
ATOM 700 C CA . GLU A 1 93 ? 9.675 -49.923 -37.008 1.00 47.81 93 GLU A CA 1
ATOM 701 C C . GLU A 1 93 ? 10.408 -50.974 -36.155 1.00 47.81 93 GLU A C 1
ATOM 703 O O . GLU A 1 93 ? 11.147 -51.783 -36.721 1.00 47.81 93 GLU A O 1
ATOM 708 N N . GLN A 1 94 ? 10.176 -50.968 -34.835 1.00 41.59 94 GLN A N 1
ATOM 709 C CA . GLN A 1 94 ? 10.134 -52.100 -33.876 1.00 41.59 94 GLN A CA 1
ATOM 710 C C . GLN A 1 94 ? 10.448 -51.547 -32.472 1.00 41.59 94 GLN A C 1
ATOM 712 O O . GLN A 1 94 ? 11.519 -51.006 -32.238 1.00 41.59 94 GLN A O 1
ATOM 717 N N . ALA A 1 95 ? 9.456 -51.389 -31.593 1.00 42.38 95 ALA A N 1
ATOM 718 C CA . ALA A 1 95 ? 8.865 -52.427 -30.740 1.00 42.38 95 ALA A CA 1
ATOM 719 C C . ALA A 1 95 ? 9.840 -52.929 -29.667 1.00 42.38 95 ALA A C 1
ATOM 721 O O . ALA A 1 95 ? 10.739 -53.677 -30.002 1.00 42.38 95 ALA A O 1
ATOM 722 N N . GLU A 1 96 ? 9.588 -52.544 -28.410 1.00 44.94 96 GLU A N 1
ATOM 723 C CA . GLU A 1 96 ? 9.886 -53.270 -27.156 1.00 44.94 96 GLU A CA 1
ATOM 724 C C . GLU A 1 96 ? 9.363 -52.382 -26.003 1.00 44.94 96 GLU A C 1
ATOM 726 O O . GLU A 1 96 ? 9.964 -51.385 -25.630 1.00 44.94 96 GLU A O 1
ATOM 731 N N . GLN A 1 97 ? 8.087 -52.476 -25.614 1.00 47.38 97 GLN A N 1
ATOM 732 C CA . GLN A 1 97 ? 7.635 -53.304 -24.486 1.00 47.38 97 GLN A CA 1
ATOM 733 C C . GLN A 1 97 ? 8.691 -53.492 -23.387 1.00 47.38 97 GLN A C 1
ATOM 735 O O . GLN A 1 97 ? 9.434 -54.463 -23.410 1.00 47.38 97 GLN A O 1
ATOM 740 N N . PHE A 1 98 ? 8.662 -52.631 -22.369 1.00 34.62 98 PHE A N 1
ATOM 741 C CA . PHE A 1 98 ? 9.095 -52.994 -21.020 1.00 34.62 98 PHE A CA 1
ATOM 742 C C . PHE A 1 98 ? 7.996 -52.593 -20.032 1.00 34.62 98 PHE A C 1
ATOM 744 O O . PHE A 1 98 ? 7.790 -51.420 -19.730 1.00 34.62 98 PHE A O 1
ATOM 751 N N . GLN A 1 99 ? 7.235 -53.598 -19.598 1.00 44.09 99 GLN A N 1
ATOM 752 C CA . GLN A 1 99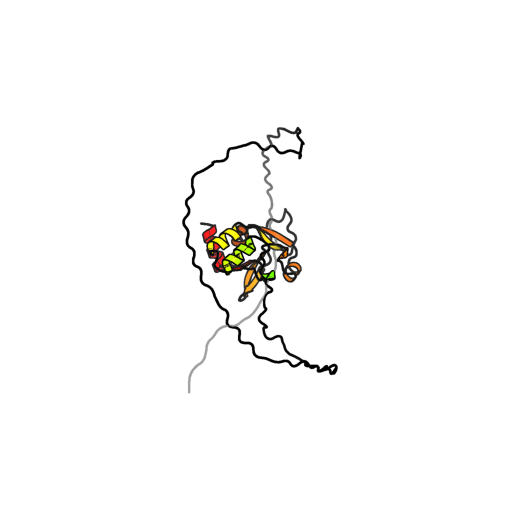 ? 6.421 -53.553 -18.389 1.00 44.09 99 GLN A CA 1
ATOM 753 C C . GLN A 1 99 ? 7.256 -54.109 -17.236 1.00 44.09 99 GLN A C 1
ATOM 755 O O . GLN A 1 99 ? 7.896 -55.143 -17.408 1.00 44.09 99 GLN A O 1
ATOM 760 N N . GLY A 1 100 ? 7.131 -53.469 -16.073 1.00 34.12 100 GLY A N 1
ATOM 761 C CA . GLY A 1 100 ? 7.404 -54.058 -14.765 1.00 34.12 100 GLY A CA 1
ATOM 762 C C . GLY A 1 100 ? 8.852 -53.960 -14.298 1.00 34.12 100 GLY A C 1
ATOM 763 O O . GLY A 1 100 ? 9.713 -54.667 -14.799 1.00 34.12 100 GLY A O 1
ATOM 764 N N . ASP A 1 101 ? 9.087 -53.135 -13.281 1.00 39.97 101 ASP A N 1
ATOM 765 C CA . ASP A 1 101 ? 9.394 -53.701 -11.966 1.00 39.97 101 ASP A CA 1
ATOM 766 C C . ASP A 1 101 ? 9.077 -52.665 -10.880 1.00 39.97 101 ASP A C 1
ATOM 768 O O . ASP A 1 101 ? 9.567 -51.535 -10.892 1.00 39.97 101 ASP A O 1
ATOM 772 N N . GLU A 1 102 ? 8.188 -53.050 -9.970 1.00 43.28 102 GLU A N 1
ATOM 773 C CA . GLU A 1 102 ? 8.008 -52.392 -8.687 1.00 43.28 102 GLU A CA 1
ATOM 774 C C . GLU A 1 102 ? 9.251 -52.668 -7.841 1.00 43.28 102 GLU A C 1
ATOM 776 O O . GLU A 1 102 ? 9.503 -53.815 -7.474 1.00 43.28 102 GLU A O 1
ATOM 781 N N . HIS A 1 103 ? 9.986 -51.633 -7.443 1.00 37.59 103 HIS A N 1
ATOM 782 C CA . HIS A 1 103 ? 10.715 -51.719 -6.188 1.00 37.59 103 HIS A CA 1
ATOM 783 C C . HIS A 1 103 ? 10.836 -50.351 -5.532 1.00 37.59 103 HIS A C 1
ATOM 785 O O . HIS A 1 103 ? 11.327 -49.389 -6.118 1.00 37.59 103 HIS A O 1
ATOM 791 N N . ALA A 1 104 ? 10.340 -50.306 -4.300 1.00 46.28 104 ALA A N 1
ATOM 792 C CA . ALA A 1 104 ? 10.498 -49.215 -3.366 1.00 46.28 104 ALA A CA 1
ATOM 793 C C . ALA A 1 104 ? 11.980 -48.862 -3.192 1.00 46.28 104 ALA A C 1
ATOM 795 O O . ALA A 1 104 ? 12.803 -49.753 -2.963 1.00 46.28 104 ALA A O 1
ATOM 796 N N . ASP A 1 105 ? 12.269 -47.566 -3.235 1.00 38.19 105 ASP A N 1
ATOM 797 C CA . ASP A 1 105 ? 13.431 -46.982 -2.585 1.00 38.19 105 ASP A CA 1
ATOM 798 C C . ASP A 1 105 ? 12.944 -45.752 -1.814 1.00 38.19 105 ASP A C 1
ATOM 800 O O . ASP A 1 105 ? 12.522 -44.742 -2.380 1.00 38.19 105 ASP A O 1
ATOM 804 N N . GLU A 1 106 ? 12.901 -45.904 -0.494 1.00 48.53 106 GLU A N 1
ATOM 805 C CA . GLU A 1 106 ? 12.870 -44.793 0.444 1.00 48.53 106 GLU A CA 1
ATOM 806 C C . GLU A 1 106 ? 14.170 -43.999 0.264 1.00 48.53 106 GLU A C 1
ATOM 808 O O . GLU A 1 106 ? 15.201 -44.352 0.829 1.00 48.53 106 GLU A O 1
ATOM 813 N N . THR A 1 107 ? 14.125 -42.904 -0.494 1.00 42.12 107 THR A N 1
ATOM 814 C CA . THR A 1 107 ? 15.102 -41.821 -0.342 1.00 42.12 107 THR A CA 1
ATOM 815 C C . THR A 1 107 ? 14.513 -40.735 0.536 1.00 42.12 107 THR A C 1
ATOM 817 O O . THR A 1 107 ? 13.721 -39.892 0.115 1.00 42.12 107 THR A O 1
ATOM 820 N N . GLU A 1 108 ? 14.925 -40.815 1.792 1.00 46.19 108 GLU A N 1
ATOM 821 C CA . GLU A 1 108 ? 14.991 -39.734 2.758 1.00 46.19 108 GLU A CA 1
ATOM 822 C C . GLU A 1 108 ? 15.703 -38.500 2.158 1.00 46.19 108 GLU A C 1
ATOM 824 O O . GLU A 1 108 ? 16.736 -38.623 1.505 1.00 46.19 108 GLU A O 1
ATOM 829 N N . ALA A 1 109 ? 15.129 -37.325 2.430 1.00 47.66 109 ALA A N 1
ATOM 830 C CA . ALA A 1 109 ? 15.730 -35.990 2.384 1.00 47.66 109 ALA A CA 1
ATOM 831 C C . ALA A 1 109 ? 16.361 -35.501 1.060 1.00 47.66 109 ALA A C 1
ATOM 833 O O . ALA A 1 109 ? 17.560 -35.623 0.819 1.00 47.66 109 ALA A O 1
ATOM 834 N N . ALA A 1 110 ? 15.568 -34.743 0.303 1.00 41.09 110 ALA A N 1
ATOM 835 C CA . ALA A 1 110 ? 16.061 -33.537 -0.352 1.00 41.09 110 ALA A CA 1
ATOM 836 C C . ALA A 1 110 ? 15.103 -32.398 0.005 1.00 41.09 110 ALA A C 1
ATOM 838 O O . ALA A 1 110 ? 13.927 -32.407 -0.363 1.00 41.09 110 ALA A O 1
ATOM 839 N N . GLU A 1 111 ? 15.597 -31.460 0.804 1.00 53.41 111 GLU A N 1
ATOM 840 C CA . GLU A 1 111 ? 14.977 -30.155 0.999 1.00 53.41 111 GLU A CA 1
ATOM 841 C C . GLU A 1 111 ? 14.790 -29.521 -0.392 1.00 53.41 111 GLU A C 1
ATOM 843 O O . GLU A 1 111 ? 15.675 -29.687 -1.239 1.00 53.41 111 GLU A O 1
ATOM 848 N N . PRO A 1 112 ? 13.665 -28.852 -0.702 1.00 49.16 112 PRO A N 1
ATOM 849 C CA . PRO A 1 112 ? 13.587 -28.094 -1.937 1.00 49.16 112 PRO A CA 1
ATOM 850 C C . PRO A 1 112 ? 14.535 -26.898 -1.805 1.00 49.16 112 PRO A C 1
ATOM 852 O O . PRO A 1 112 ? 14.165 -25.855 -1.275 1.00 49.16 112 PRO A O 1
ATOM 855 N N . GLU A 1 113 ? 15.771 -27.088 -2.264 1.00 51.16 113 GLU A N 1
ATOM 856 C CA . GLU A 1 113 ? 16.668 -26.027 -2.713 1.00 51.16 113 GLU A CA 1
ATOM 857 C C . GLU A 1 113 ? 15.836 -25.083 -3.587 1.00 51.16 113 GLU A C 1
ATOM 859 O O . GLU A 1 113 ? 15.212 -25.574 -4.530 1.00 51.16 113 GLU A O 1
ATOM 864 N N . ASP A 1 114 ? 15.782 -23.790 -3.233 1.00 52.66 114 ASP A N 1
ATOM 865 C CA . ASP A 1 114 ? 15.097 -22.681 -3.914 1.00 52.66 114 ASP A CA 1
ATOM 866 C C . ASP A 1 114 ? 14.893 -22.923 -5.420 1.00 52.66 114 ASP A C 1
ATOM 868 O O . ASP A 1 114 ? 15.674 -22.509 -6.280 1.00 52.66 114 ASP A O 1
ATOM 872 N N . GLY A 1 115 ? 13.820 -23.645 -5.740 1.00 49.94 115 GLY A N 1
ATOM 873 C CA . GLY A 1 115 ? 13.391 -23.880 -7.100 1.00 49.94 115 GLY A CA 1
ATOM 874 C C . GLY A 1 115 ? 12.802 -22.574 -7.576 1.00 49.94 115 GLY A C 1
ATOM 875 O O . GLY A 1 115 ? 11.815 -22.115 -7.002 1.00 49.94 115 GLY A O 1
ATOM 876 N N . GLU A 1 116 ? 13.429 -21.977 -8.586 1.00 54.66 116 GLU A N 1
ATOM 877 C CA . GLU A 1 116 ? 12.953 -20.791 -9.286 1.00 54.66 116 GLU A CA 1
ATOM 878 C C . GLU A 1 116 ? 11.447 -20.950 -9.521 1.00 54.66 116 GLU A C 1
ATOM 880 O O . GLU A 1 116 ? 11.014 -21.768 -10.338 1.00 54.66 116 GLU A O 1
ATOM 885 N N . ARG A 1 117 ? 10.633 -20.275 -8.696 1.00 60.56 117 ARG A N 1
ATOM 886 C CA . ARG A 1 117 ? 9.179 -20.403 -8.749 1.00 60.56 117 ARG A CA 1
ATOM 887 C C . ARG A 1 117 ? 8.775 -19.797 -10.079 1.00 60.56 117 ARG A C 1
ATOM 889 O O . ARG A 1 117 ? 8.728 -18.577 -10.221 1.00 60.56 117 ARG A O 1
ATOM 896 N N . VAL A 1 118 ? 8.554 -20.652 -11.071 1.00 64.19 118 VAL A N 1
ATOM 897 C CA . VAL A 1 118 ? 7.976 -20.235 -12.339 1.00 64.19 118 VAL A CA 1
ATOM 898 C C . VAL A 1 118 ? 6.563 -19.792 -11.998 1.00 64.19 118 VAL A C 1
ATOM 900 O O . VAL A 1 118 ? 5.704 -20.628 -11.735 1.00 64.19 118 VAL A O 1
ATOM 903 N N . LEU A 1 119 ? 6.370 -18.478 -11.896 1.00 65.12 119 LEU A N 1
ATOM 904 C CA . LEU A 1 119 ? 5.056 -17.892 -11.678 1.00 65.12 119 LEU A CA 1
ATOM 905 C C . LEU A 1 119 ? 4.178 -18.285 -12.862 1.00 65.12 119 LEU A C 1
ATOM 907 O O . LEU A 1 119 ? 4.578 -18.111 -14.020 1.00 65.12 119 LEU A O 1
ATOM 911 N N . ASP A 1 120 ? 2.994 -18.815 -12.581 1.00 70.25 120 ASP A N 1
ATOM 912 C CA . ASP A 1 120 ? 2.040 -19.104 -13.637 1.00 70.25 120 ASP A CA 1
ATOM 913 C C . ASP A 1 120 ? 1.607 -17.775 -14.273 1.00 70.25 120 ASP A C 1
ATOM 915 O O . ASP A 1 120 ? 1.357 -16.785 -13.584 1.00 70.25 120 ASP A O 1
ATOM 919 N N . ALA A 1 121 ? 1.487 -17.726 -15.603 1.00 67.38 121 ALA A N 1
ATOM 920 C CA . ALA A 1 121 ? 1.124 -16.494 -16.315 1.00 67.38 121 ALA A CA 1
ATOM 921 C C . ALA A 1 121 ? -0.209 -15.882 -15.830 1.00 67.38 121 ALA A C 1
ATOM 923 O O . ALA A 1 121 ? -0.403 -14.671 -15.918 1.00 67.38 121 ALA A O 1
ATOM 924 N N . SER A 1 122 ? -1.107 -16.702 -15.275 1.00 70.81 122 SER A N 1
ATOM 925 C CA . SER A 1 122 ? -2.361 -16.266 -14.654 1.00 70.81 122 SER A CA 1
ATOM 926 C C . SER A 1 122 ? -2.175 -15.494 -13.343 1.00 70.81 122 SER A C 1
ATOM 928 O O . SER A 1 122 ? -3.035 -14.696 -12.987 1.00 70.81 122 SER A O 1
ATOM 930 N N . GLU A 1 123 ? -1.074 -15.692 -12.613 1.00 73.56 123 GLU A N 1
ATOM 931 C CA . GLU A 1 123 ? -0.781 -14.948 -11.376 1.00 73.56 123 GLU A CA 1
ATOM 932 C C . GLU A 1 123 ? -0.347 -13.498 -11.650 1.00 73.56 123 GLU A C 1
ATOM 934 O O . GLU A 1 123 ? -0.397 -12.643 -10.763 1.00 73.56 123 GLU A O 1
ATOM 939 N N . LEU A 1 124 ? 0.039 -13.214 -12.897 1.00 85.81 124 LEU A N 1
ATOM 940 C CA . LEU A 1 124 ? 0.346 -11.878 -13.404 1.00 85.81 124 LEU A CA 1
ATOM 941 C C . LEU A 1 124 ? -0.849 -11.230 -14.118 1.00 85.81 124 LEU A C 1
ATOM 943 O O . LEU A 1 124 ? -0.717 -10.127 -14.650 1.00 85.81 124 LEU A O 1
ATOM 947 N N . GLU A 1 125 ? -2.023 -11.869 -14.112 1.00 91.81 125 GLU A N 1
ATOM 948 C CA . GLU A 1 125 ? -3.240 -11.256 -14.636 1.00 91.81 125 GLU A CA 1
ATOM 949 C C . GLU A 1 125 ? -3.785 -10.215 -13.633 1.00 91.81 125 GLU A C 1
ATOM 951 O O . GLU A 1 125 ? -4.139 -10.565 -12.496 1.00 91.81 125 GLU A O 1
ATOM 956 N N . PRO A 1 126 ? -3.855 -8.923 -14.014 1.00 95.06 126 PRO A N 1
ATOM 957 C CA . PRO A 1 126 ? -4.341 -7.878 -13.124 1.00 95.06 126 PRO A CA 1
ATOM 958 C C . PRO A 1 126 ? -5.847 -8.017 -12.888 1.00 95.06 126 PRO A C 1
ATOM 960 O O . PRO A 1 126 ? -6.637 -8.066 -13.829 1.00 95.06 126 PRO A O 1
ATOM 963 N N . PHE A 1 127 ? -6.258 -7.999 -11.621 1.00 94.31 127 PHE A N 1
ATOM 964 C CA . PHE A 1 127 ? -7.664 -8.105 -11.216 1.00 94.31 127 PHE A CA 1
ATOM 965 C C . PHE A 1 127 ? -8.432 -6.788 -11.371 1.00 94.31 127 PHE A C 1
ATOM 967 O O . PHE A 1 127 ? -9.647 -6.783 -11.550 1.00 94.31 127 PHE A O 1
ATOM 974 N N . ASN A 1 128 ? -7.737 -5.655 -11.270 1.00 95.81 128 ASN A N 1
ATOM 975 C CA . ASN A 1 128 ? -8.319 -4.319 -11.374 1.00 95.81 128 ASN A CA 1
ATOM 976 C C . ASN A 1 128 ? -7.347 -3.333 -12.041 1.00 95.81 128 ASN A C 1
ATOM 978 O O . ASN A 1 128 ? -6.185 -3.653 -12.300 1.00 95.81 128 ASN A O 1
ATOM 982 N N . ASP A 1 129 ? -7.828 -2.118 -12.311 1.00 96.94 129 ASP A N 1
ATOM 983 C CA . ASP A 1 129 ? -7.038 -1.080 -12.981 1.00 96.94 129 ASP A CA 1
ATOM 984 C C . ASP A 1 129 ? -5.780 -0.685 -12.193 1.00 96.94 129 ASP A C 1
ATOM 986 O O . ASP A 1 129 ? -4.762 -0.352 -12.792 1.00 96.94 129 ASP A O 1
ATOM 990 N N . ILE A 1 130 ? -5.810 -0.765 -10.859 1.00 97.69 130 ILE A N 1
ATOM 991 C CA . ILE A 1 130 ? -4.658 -0.414 -10.014 1.00 97.69 130 ILE A CA 1
ATOM 992 C C . ILE A 1 130 ? -3.557 -1.462 -10.118 1.00 97.69 130 ILE A C 1
ATOM 994 O O . ILE A 1 130 ? -2.384 -1.114 -10.198 1.00 97.69 130 ILE A O 1
ATOM 998 N N . GLU A 1 131 ? -3.915 -2.739 -10.193 1.00 97.50 131 GLU A N 1
ATOM 999 C CA . GLU A 1 131 ? -2.952 -3.805 -10.470 1.00 97.50 131 GLU A CA 1
ATOM 1000 C C . GLU A 1 131 ? -2.326 -3.664 -11.854 1.00 97.50 131 GLU A C 1
ATOM 1002 O O . GLU A 1 131 ? -1.120 -3.852 -11.991 1.00 97.50 131 GLU A O 1
ATOM 1007 N N . ARG A 1 132 ? -3.106 -3.260 -12.864 1.00 97.50 132 ARG A N 1
ATOM 1008 C CA . ARG A 1 132 ? -2.551 -2.956 -14.188 1.00 97.50 132 ARG A CA 1
ATOM 1009 C C . ARG A 1 132 ? -1.542 -1.811 -14.109 1.00 97.50 132 ARG A C 1
ATOM 1011 O O . ARG A 1 132 ? -0.444 -1.948 -14.628 1.00 97.50 132 ARG A O 1
ATOM 1018 N N . VAL A 1 133 ? -1.876 -0.740 -13.392 1.00 97.94 133 VAL A N 1
ATOM 1019 C CA . VAL A 1 133 ? -0.977 0.401 -13.155 1.00 97.94 133 VAL A CA 1
ATOM 1020 C C . VAL A 1 133 ? 0.318 -0.022 -12.452 1.00 97.94 133 VAL A C 1
ATOM 1022 O O . VAL A 1 133 ? 1.395 0.427 -12.839 1.00 97.94 133 VAL A O 1
ATOM 1025 N N . ILE A 1 134 ? 0.234 -0.889 -11.436 1.00 97.25 134 ILE A N 1
ATOM 1026 C CA . ILE A 1 134 ? 1.408 -1.428 -10.731 1.00 97.25 134 ILE A CA 1
ATOM 1027 C C . ILE A 1 134 ? 2.264 -2.266 -11.687 1.00 97.25 134 ILE A C 1
ATOM 1029 O O . ILE A 1 134 ? 3.479 -2.077 -11.743 1.00 97.25 134 ILE A O 1
ATOM 1033 N N . LEU A 1 135 ? 1.634 -3.147 -12.468 1.00 96.69 135 LEU A N 1
ATOM 1034 C CA . LEU A 1 135 ? 2.316 -4.002 -13.435 1.00 96.69 135 LEU A CA 1
ATOM 1035 C C . LEU A 1 135 ? 3.025 -3.167 -14.512 1.00 96.69 135 LEU A C 1
ATOM 1037 O O . LEU A 1 135 ? 4.234 -3.297 -14.684 1.00 96.69 135 LEU A O 1
ATOM 1041 N N . GLU A 1 136 ? 2.321 -2.232 -15.151 1.00 96.88 136 GLU A N 1
ATOM 1042 C CA . GLU A 1 136 ? 2.883 -1.325 -16.159 1.00 96.88 136 GLU A CA 1
ATOM 1043 C C . GLU A 1 136 ? 4.027 -0.468 -15.596 1.00 96.88 136 GLU A C 1
ATOM 1045 O O . GLU A 1 136 ? 5.011 -0.207 -16.293 1.00 96.88 136 GLU A O 1
ATOM 1050 N N . GLY A 1 137 ? 3.926 -0.052 -14.330 1.00 96.56 137 GLY A N 1
ATOM 1051 C CA . GLY A 1 137 ? 5.002 0.626 -13.610 1.00 96.56 137 GLY A CA 1
ATOM 1052 C C . GLY A 1 137 ? 6.233 -0.259 -13.409 1.00 96.56 137 GLY A C 1
ATOM 1053 O O . GLY A 1 137 ? 7.352 0.182 -13.666 1.00 96.56 137 GLY A O 1
ATOM 1054 N N . SER A 1 138 ? 6.036 -1.517 -13.004 1.00 94.62 138 SER A N 1
ATOM 1055 C CA . SER A 1 138 ? 7.124 -2.488 -12.811 1.00 94.62 138 SER A CA 1
ATOM 1056 C C . SER A 1 138 ? 7.835 -2.859 -14.119 1.00 94.62 138 SER A C 1
ATOM 1058 O O . SER A 1 138 ? 9.041 -3.091 -14.127 1.00 94.62 138 SER A O 1
ATOM 1060 N N . GLU A 1 139 ? 7.111 -2.835 -15.242 1.00 94.94 139 GLU A N 1
ATOM 1061 C CA . GLU A 1 139 ? 7.644 -3.058 -16.590 1.00 94.94 139 GLU A CA 1
ATOM 1062 C C . GLU A 1 139 ? 8.283 -1.796 -17.204 1.00 94.94 139 GLU A C 1
ATOM 1064 O O . GLU A 1 139 ? 8.791 -1.840 -18.326 1.00 94.94 139 GLU A O 1
ATOM 1069 N N . GLY A 1 140 ? 8.233 -0.652 -16.510 1.00 95.88 140 GLY A N 1
ATOM 1070 C CA . GLY A 1 140 ? 8.759 0.628 -16.992 1.00 95.88 140 GLY A CA 1
ATOM 1071 C C . GLY A 1 140 ? 7.933 1.284 -18.106 1.00 95.88 140 GLY A C 1
ATOM 1072 O O . GLY A 1 140 ? 8.406 2.228 -18.740 1.00 95.88 140 GLY A O 1
ATOM 1073 N N . LYS A 1 141 ? 6.707 0.809 -18.356 1.00 97.06 141 LYS A N 1
ATOM 1074 C CA . LYS A 1 141 ? 5.762 1.397 -19.324 1.00 97.06 141 LYS A CA 1
ATOM 1075 C C . LYS A 1 141 ? 5.108 2.666 -18.779 1.00 97.06 141 LYS A C 1
ATOM 1077 O O . LYS A 1 141 ? 4.731 3.539 -19.558 1.00 97.06 141 LYS A O 1
ATOM 1082 N N . LEU A 1 142 ? 4.994 2.767 -17.454 1.00 97.19 142 LEU A N 1
ATOM 1083 C CA . LEU A 1 142 ? 4.428 3.913 -16.751 1.00 97.19 142 LEU A CA 1
ATOM 1084 C C . LEU A 1 142 ? 5.474 4.572 -15.847 1.00 97.19 142 LEU A C 1
ATOM 1086 O O . LEU A 1 142 ? 6.218 3.892 -15.140 1.00 97.19 142 LEU A O 1
ATOM 1090 N N . ALA A 1 143 ? 5.525 5.905 -15.845 1.00 95.12 143 ALA A N 1
ATOM 1091 C CA . ALA A 1 143 ? 6.432 6.645 -14.973 1.00 95.12 143 ALA A CA 1
ATOM 1092 C C . ALA A 1 143 ? 6.013 6.511 -13.498 1.00 95.12 143 ALA A C 1
ATOM 1094 O O . ALA A 1 143 ? 4.824 6.516 -13.180 1.00 95.12 143 ALA A O 1
ATOM 1095 N N . SER A 1 144 ? 6.981 6.440 -12.578 1.00 91.44 144 SER A N 1
ATOM 1096 C CA . SER A 1 144 ? 6.711 6.198 -11.152 1.00 91.44 144 SER A CA 1
ATOM 1097 C C . SER A 1 144 ? 5.774 7.240 -10.532 1.00 91.44 144 SER A C 1
ATOM 1099 O O . SER A 1 144 ? 4.888 6.887 -9.764 1.00 91.44 144 SER A O 1
ATOM 1101 N N . ASN A 1 145 ? 5.909 8.517 -10.895 1.00 91.69 145 ASN A N 1
ATOM 1102 C CA . ASN A 1 145 ? 5.005 9.573 -10.431 1.00 91.69 145 ASN A CA 1
ATOM 1103 C C . ASN A 1 145 ? 3.563 9.357 -10.917 1.00 91.69 145 ASN A C 1
ATOM 1105 O O . ASN A 1 145 ? 2.621 9.634 -10.179 1.00 91.69 145 ASN A O 1
ATOM 1109 N N . GLU A 1 146 ? 3.378 8.846 -12.132 1.00 95.00 146 GLU A N 1
ATOM 1110 C CA . GLU A 1 146 ? 2.060 8.549 -12.681 1.00 95.00 146 GLU A CA 1
ATOM 1111 C C . GLU A 1 146 ? 1.442 7.311 -12.011 1.00 95.00 146 GLU A C 1
ATOM 1113 O O . GLU A 1 146 ? 0.268 7.352 -11.640 1.00 95.00 146 GLU A O 1
ATOM 1118 N N . VAL A 1 147 ? 2.237 6.261 -11.763 1.00 95.75 147 VAL A N 1
ATOM 1119 C CA . VAL A 1 147 ? 1.835 5.081 -10.968 1.00 95.75 147 VAL A CA 1
ATOM 1120 C C . VAL A 1 147 ? 1.317 5.519 -9.598 1.00 95.75 147 VAL A C 1
ATOM 1122 O O . VAL A 1 147 ? 0.185 5.218 -9.223 1.00 95.75 147 VAL A O 1
ATOM 1125 N N . LEU A 1 148 ? 2.128 6.289 -8.871 1.00 93.88 148 LEU A N 1
ATOM 1126 C CA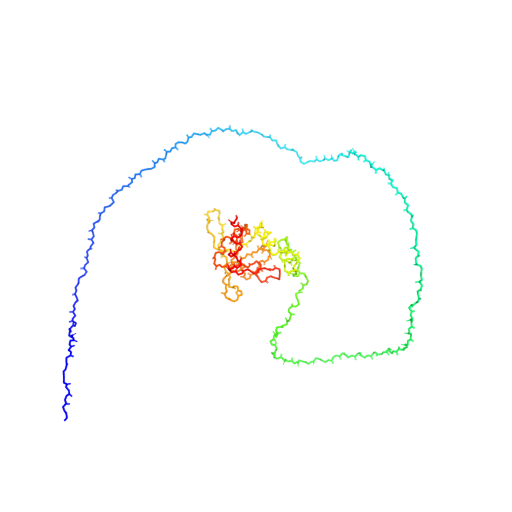 . LEU A 1 148 ? 1.816 6.748 -7.520 1.00 93.88 148 LEU A CA 1
ATOM 1127 C C . LEU A 1 148 ? 0.594 7.669 -7.493 1.00 93.88 148 LEU A C 1
ATOM 1129 O O . LEU A 1 148 ? -0.254 7.526 -6.617 1.00 93.88 148 LEU A O 1
ATOM 1133 N N . SER A 1 149 ? 0.455 8.560 -8.478 1.00 93.81 149 SER A N 1
ATOM 1134 C CA . SER A 1 149 ? -0.709 9.451 -8.587 1.00 93.81 149 SER A CA 1
ATOM 1135 C C . SER A 1 149 ? -2.008 8.670 -8.801 1.00 93.81 149 SER A C 1
ATOM 1137 O O . SER A 1 149 ? -3.025 8.969 -8.175 1.00 93.81 149 SER A O 1
ATOM 1139 N N . LYS A 1 150 ? -1.982 7.634 -9.651 1.00 96.56 150 LYS A N 1
ATOM 1140 C CA . LYS A 1 150 ? -3.144 6.762 -9.881 1.00 96.56 150 LYS A CA 1
ATOM 1141 C C . LYS A 1 150 ? -3.480 5.922 -8.646 1.00 96.56 150 LYS A C 1
ATOM 1143 O O . LYS A 1 150 ? -4.656 5.786 -8.328 1.00 96.56 150 LYS A O 1
ATOM 1148 N N . ILE A 1 151 ? -2.476 5.413 -7.925 1.00 96.56 151 ILE A N 1
ATOM 1149 C CA . ILE A 1 151 ? -2.678 4.696 -6.653 1.00 96.56 151 ILE A CA 1
ATOM 1150 C C . ILE A 1 151 ? -3.283 5.629 -5.596 1.00 96.56 151 ILE A C 1
ATOM 1152 O O . ILE A 1 151 ? -4.242 5.254 -4.929 1.00 96.56 151 ILE A O 1
ATOM 1156 N N . ALA A 1 152 ? -2.773 6.857 -5.462 1.00 94.94 152 ALA A N 1
ATOM 1157 C CA . ALA A 1 152 ? -3.280 7.833 -4.499 1.00 94.94 152 ALA A CA 1
ATOM 1158 C C . ALA A 1 152 ? -4.755 8.200 -4.754 1.00 94.94 152 ALA A C 1
ATOM 1160 O O . ALA A 1 152 ? -5.517 8.389 -3.807 1.00 94.94 152 ALA A O 1
ATOM 1161 N N . ALA A 1 153 ? -5.178 8.254 -6.018 1.00 94.94 153 ALA A N 1
ATOM 1162 C CA . ALA A 1 153 ? -6.567 8.520 -6.396 1.00 94.94 153 ALA A CA 1
ATOM 1163 C C . ALA A 1 153 ? -7.508 7.305 -6.243 1.00 94.94 153 ALA A C 1
ATOM 1165 O O . ALA A 1 153 ? -8.726 7.454 -6.350 1.00 94.94 153 ALA A O 1
ATOM 1166 N N . ALA A 1 154 ? -6.970 6.104 -6.027 1.00 96.69 154 ALA A N 1
ATOM 1167 C CA . ALA A 1 154 ? -7.744 4.871 -5.978 1.00 96.69 154 ALA A CA 1
ATOM 1168 C C . ALA A 1 154 ? -8.391 4.617 -4.613 1.00 96.69 154 ALA A C 1
ATOM 1170 O O . ALA A 1 154 ? -8.010 5.203 -3.605 1.00 96.69 154 ALA A O 1
ATOM 1171 N N . ASN A 1 155 ? -9.330 3.670 -4.571 1.00 96.62 155 ASN A N 1
ATOM 1172 C CA . ASN A 1 155 ? -9.770 3.065 -3.316 1.00 96.62 155 ASN A CA 1
ATOM 1173 C C . ASN A 1 155 ? -8.923 1.823 -3.032 1.00 96.62 155 ASN A C 1
ATOM 1175 O O . ASN A 1 155 ? -8.865 0.915 -3.860 1.00 96.62 155 ASN A O 1
ATOM 1179 N N . LEU A 1 156 ? -8.310 1.788 -1.857 1.00 97.00 156 LEU A N 1
ATOM 1180 C CA . LEU A 1 156 ? -7.574 0.655 -1.312 1.00 97.00 156 LEU A CA 1
ATOM 1181 C C . LEU A 1 156 ? -8.311 0.101 -0.090 1.00 97.00 156 LEU A C 1
ATOM 1183 O O . LEU A 1 156 ? -9.288 0.682 0.389 1.00 97.00 156 LEU A O 1
ATOM 1187 N N . PHE A 1 157 ? -7.832 -1.028 0.411 1.00 96.88 157 PHE A N 1
ATOM 1188 C CA . PHE A 1 157 ? -8.355 -1.686 1.598 1.00 96.88 157 PHE A CA 1
ATOM 1189 C C . PHE A 1 157 ? -7.225 -1.945 2.582 1.00 96.88 157 PHE A C 1
ATOM 1191 O O . PHE A 1 157 ? -6.175 -2.428 2.179 1.00 96.88 157 PHE A O 1
ATOM 1198 N N . PHE A 1 158 ? -7.437 -1.680 3.861 1.00 95.38 158 PHE A N 1
ATOM 1199 C CA . PHE A 1 158 ? -6.591 -2.216 4.928 1.00 95.38 158 PHE A CA 1
ATOM 1200 C C . PHE A 1 158 ? -7.416 -3.170 5.777 1.00 95.38 158 PHE A C 1
ATOM 1202 O O . PHE A 1 158 ? -8.645 -3.205 5.675 1.00 95.38 158 PHE A O 1
ATOM 1209 N N . LEU A 1 159 ? -6.728 -3.957 6.593 1.00 95.00 159 LEU A N 1
ATOM 1210 C CA . LEU A 1 159 ? -7.368 -4.906 7.489 1.00 95.00 159 LEU A CA 1
ATOM 1211 C C . LEU A 1 159 ? -7.342 -4.397 8.922 1.00 95.00 159 LEU A C 1
ATOM 1213 O O . LEU A 1 159 ? -6.370 -3.759 9.327 1.00 95.00 159 LEU A O 1
ATOM 1217 N N . THR A 1 160 ? -8.383 -4.717 9.679 1.00 94.12 160 THR A N 1
ATOM 1218 C CA . THR A 1 160 ? -8.495 -4.452 11.114 1.00 94.12 160 THR A CA 1
ATOM 1219 C C . THR A 1 160 ? -8.861 -5.731 11.863 1.00 94.12 160 THR A C 1
ATOM 1221 O O . THR A 1 160 ? -9.543 -6.614 11.334 1.00 94.12 160 THR A O 1
ATOM 1224 N N . GLU A 1 161 ? -8.382 -5.848 13.102 1.00 92.38 161 GLU A N 1
ATOM 1225 C CA . GLU A 1 161 ? -8.725 -6.967 13.994 1.00 92.38 161 GLU A CA 1
ATOM 1226 C C . GLU A 1 161 ? -10.185 -6.896 14.450 1.00 92.38 161 GLU A C 1
ATOM 1228 O O . GLU A 1 161 ? -10.851 -7.918 14.608 1.00 92.38 161 GLU A O 1
ATOM 1233 N N . GLU A 1 162 ? -10.690 -5.676 14.623 1.00 90.38 162 GLU A N 1
ATOM 1234 C CA . GLU A 1 162 ? -12.046 -5.385 15.074 1.00 90.38 162 GLU A CA 1
ATOM 1235 C C . GLU A 1 162 ? -12.895 -4.823 13.932 1.00 90.38 162 GLU A C 1
ATOM 1237 O O . GLU A 1 162 ? -12.385 -4.156 13.024 1.00 90.38 162 GLU A O 1
ATOM 1242 N N . GLU A 1 163 ? -14.200 -5.090 13.983 1.00 88.88 163 GLU A N 1
ATOM 1243 C CA . GLU A 1 163 ? -15.158 -4.509 13.047 1.00 88.88 163 GLU A CA 1
ATOM 1244 C C . GLU A 1 163 ? -15.199 -2.993 13.248 1.00 88.88 163 GLU A C 1
ATOM 1246 O O . GLU A 1 163 ? -15.235 -2.502 14.379 1.00 88.88 163 GLU A O 1
ATOM 1251 N N . VAL A 1 164 ? -15.183 -2.247 12.145 1.00 85.81 164 VAL A N 1
ATOM 1252 C CA . VAL A 1 164 ? -15.303 -0.791 12.183 1.00 85.81 164 VAL A CA 1
ATOM 1253 C C . VAL A 1 164 ? -16.774 -0.427 12.068 1.00 85.81 164 VAL A C 1
ATOM 1255 O O . VAL A 1 164 ? -17.386 -0.604 11.016 1.00 85.81 164 VAL A O 1
ATOM 1258 N N . THR A 1 165 ? -17.332 0.082 13.159 1.00 82.31 165 THR A N 1
ATOM 1259 C CA . THR A 1 165 ? -18.677 0.664 13.195 1.00 82.31 165 THR A CA 1
ATOM 1260 C C . THR A 1 165 ? -18.643 2.145 12.813 1.00 82.31 165 THR A C 1
ATOM 1262 O O . THR A 1 165 ? -17.607 2.799 12.929 1.00 82.31 165 THR A O 1
ATOM 1265 N N . ASP A 1 166 ? -19.787 2.709 12.412 1.00 74.50 166 ASP A N 1
ATOM 1266 C CA . ASP A 1 166 ? -19.918 4.138 12.077 1.00 74.50 166 ASP A CA 1
ATOM 1267 C C . ASP A 1 166 ? -19.555 5.090 13.243 1.00 74.50 166 ASP A C 1
ATOM 1269 O O . ASP A 1 166 ? -19.336 6.283 13.036 1.00 74.50 166 ASP A O 1
ATOM 1273 N N . GLU A 1 167 ? -19.481 4.576 14.475 1.00 72.06 167 GLU A N 1
ATOM 1274 C CA . GLU A 1 167 ? -19.129 5.329 15.686 1.00 72.06 167 GLU A CA 1
ATOM 1275 C C . GLU A 1 167 ? -17.609 5.369 15.946 1.00 72.06 167 GLU A C 1
ATOM 1277 O O . GLU A 1 167 ? -17.125 6.227 16.689 1.00 72.06 167 GLU A O 1
ATOM 1282 N N . GLN A 1 168 ? -16.836 4.466 15.331 1.00 70.94 168 GLN A N 1
ATOM 1283 C CA . GLN A 1 168 ? -15.384 4.387 15.498 1.00 70.94 168 GLN A CA 1
ATOM 1284 C C . GLN A 1 168 ? -14.679 5.341 14.537 1.00 70.94 168 GLN A C 1
ATOM 1286 O O . GLN A 1 168 ? -14.575 5.110 13.335 1.00 70.94 168 GLN A O 1
ATOM 1291 N N . GLN A 1 169 ? -14.163 6.429 15.101 1.00 64.94 169 GLN A N 1
ATOM 1292 C CA . GLN A 1 169 ? -13.488 7.482 14.343 1.00 64.94 169 GLN A CA 1
ATOM 1293 C C . GLN A 1 169 ? -11.998 7.187 14.099 1.00 64.94 169 GLN A C 1
ATOM 1295 O O . GLN A 1 169 ? -11.400 7.762 13.192 1.00 64.94 169 GLN A O 1
ATOM 1300 N N . GLU A 1 170 ? -11.409 6.280 14.884 1.00 73.69 170 GLU A N 1
ATOM 1301 C CA . GLU A 1 170 ? -10.008 5.874 14.785 1.00 73.69 170 GLU A CA 1
ATOM 1302 C C . GLU A 1 170 ? -9.922 4.349 14.674 1.00 73.69 170 GLU A C 1
ATOM 1304 O O . GLU A 1 170 ? -10.511 3.612 15.465 1.00 73.69 170 GLU A O 1
ATOM 1309 N N . VAL A 1 171 ? -9.214 3.884 13.650 1.00 81.06 171 VAL A N 1
ATOM 1310 C CA . VAL A 1 171 ? -9.097 2.475 13.271 1.00 81.06 171 VAL A CA 1
ATOM 1311 C C . VAL A 1 171 ? -7.626 2.108 13.250 1.00 81.06 171 VAL A C 1
ATOM 1313 O O . VAL A 1 171 ? -6.800 2.885 12.773 1.00 81.06 171 VAL A O 1
ATOM 1316 N N . GLN A 1 172 ? -7.292 0.937 13.786 1.00 86.31 172 GLN A N 1
ATOM 1317 C CA . GLN A 1 172 ? -5.916 0.453 13.831 1.00 86.31 172 GLN A CA 1
ATOM 1318 C C . GLN A 1 172 ? -5.684 -0.514 12.669 1.00 86.31 172 GLN A C 1
ATOM 1320 O O . GLN A 1 172 ? -6.194 -1.637 12.710 1.00 86.31 172 GLN A O 1
ATOM 1325 N N . PRO A 1 173 ? -4.964 -0.099 11.614 1.00 91.94 173 PRO A N 1
ATOM 1326 C CA . PRO A 1 173 ? -4.705 -0.975 10.489 1.00 91.94 173 PRO A CA 1
ATOM 1327 C C . PRO A 1 173 ? -3.652 -2.032 10.830 1.00 91.94 173 PRO A C 1
ATOM 1329 O O . PRO A 1 173 ? -2.754 -1.810 11.645 1.00 91.94 173 PRO A O 1
ATOM 1332 N N . LEU A 1 174 ? -3.715 -3.162 10.130 1.00 92.31 174 LEU A N 1
ATOM 1333 C CA . LEU A 1 174 ? -2.706 -4.209 10.209 1.00 92.31 174 LEU A CA 1
ATOM 1334 C C . LEU A 1 174 ? -1.341 -3.690 9.723 1.00 92.31 174 LEU A C 1
ATOM 1336 O O . LEU A 1 174 ? -1.146 -3.377 8.543 1.00 92.31 174 LEU A O 1
ATOM 1340 N N . LEU A 1 175 ? -0.379 -3.645 10.642 1.00 94.06 175 LEU A N 1
ATOM 1341 C CA . LEU A 1 175 ? 1.026 -3.386 10.348 1.00 94.06 175 LEU A CA 1
ATOM 1342 C C . LEU A 1 175 ? 1.774 -4.710 10.212 1.00 94.06 175 LEU A C 1
ATOM 1344 O O . LEU A 1 175 ? 1.606 -5.621 11.020 1.00 94.06 175 LEU A O 1
ATOM 1348 N N . LEU A 1 176 ? 2.629 -4.801 9.201 1.00 92.56 176 LEU A N 1
ATOM 1349 C CA . LEU A 1 176 ? 3.457 -5.969 8.938 1.00 92.56 176 LEU A CA 1
ATOM 1350 C C . LEU A 1 176 ? 4.932 -5.623 9.076 1.00 92.56 176 LEU A C 1
ATOM 1352 O O . LEU A 1 176 ? 5.348 -4.470 8.938 1.00 92.56 176 LEU A O 1
ATOM 1356 N N . GLN A 1 177 ? 5.736 -6.657 9.281 1.00 90.88 177 GLN A N 1
ATOM 1357 C CA . GLN A 1 177 ? 7.174 -6.553 9.133 1.00 90.88 177 GLN A CA 1
ATOM 1358 C C . GLN A 1 177 ? 7.531 -6.819 7.667 1.00 90.88 177 GLN A C 1
ATOM 1360 O O . GLN A 1 177 ? 7.429 -7.940 7.174 1.00 90.88 177 GLN A O 1
ATOM 1365 N N . GLY A 1 178 ? 7.868 -5.752 6.950 1.00 79.31 178 GLY A N 1
ATOM 1366 C CA . GLY A 1 178 ? 8.285 -5.794 5.558 1.00 79.31 178 GLY A CA 1
ATOM 1367 C C . GLY A 1 178 ? 9.748 -6.227 5.388 1.00 79.31 178 GLY A C 1
ATOM 1368 O O . GLY A 1 178 ? 10.413 -6.638 6.345 1.00 79.31 178 GLY A O 1
ATOM 1369 N N . PRO A 1 179 ? 10.286 -6.115 4.161 1.00 73.06 179 PRO A N 1
ATOM 1370 C CA . PRO A 1 179 ? 11.675 -6.457 3.873 1.00 73.06 179 PRO A CA 1
ATOM 1371 C C . PRO A 1 179 ? 12.654 -5.697 4.782 1.00 73.06 179 PRO A C 1
ATOM 1373 O O . PRO A 1 179 ? 12.518 -4.486 4.975 1.00 73.06 179 PRO A O 1
ATOM 1376 N N . ASN A 1 180 ? 13.683 -6.387 5.285 1.00 79.44 180 ASN A N 1
ATOM 1377 C CA . ASN A 1 180 ? 14.694 -5.839 6.208 1.00 79.44 180 ASN A CA 1
ATOM 1378 C C . ASN A 1 180 ? 14.133 -5.387 7.565 1.00 79.44 180 ASN A C 1
ATOM 1380 O O . ASN A 1 180 ? 14.585 -4.384 8.115 1.00 79.44 180 ASN A O 1
ATOM 1384 N N . GLU A 1 181 ? 13.121 -6.088 8.079 1.00 81.19 181 GLU A N 1
ATOM 1385 C CA . GLU A 1 181 ? 12.539 -5.843 9.405 1.00 81.19 181 GLU A CA 1
ATOM 1386 C C . GLU A 1 181 ? 11.856 -4.473 9.563 1.00 81.19 181 GLU A C 1
ATOM 1388 O O . GLU A 1 181 ? 11.477 -4.092 10.673 1.00 81.19 181 GLU A O 1
ATOM 1393 N N . LYS A 1 182 ? 11.653 -3.741 8.460 1.00 90.12 182 LYS A N 1
ATOM 1394 C CA . LYS A 1 182 ? 10.993 -2.433 8.463 1.00 90.12 182 LYS A CA 1
ATOM 1395 C C . LYS A 1 182 ? 9.483 -2.591 8.563 1.00 90.12 182 LYS A C 1
ATOM 1397 O O . LYS A 1 182 ? 8.884 -3.331 7.788 1.00 90.12 182 LYS A O 1
ATOM 1402 N N . THR A 1 183 ? 8.857 -1.841 9.461 1.00 94.75 183 THR A N 1
ATOM 1403 C CA . THR A 1 183 ? 7.398 -1.809 9.582 1.00 94.75 183 THR A CA 1
ATOM 1404 C C . THR A 1 183 ? 6.761 -1.201 8.334 1.00 94.75 183 THR A C 1
ATOM 1406 O O . THR A 1 183 ? 7.182 -0.140 7.862 1.00 94.75 183 THR A O 1
ATOM 1409 N N . VAL A 1 184 ? 5.731 -1.866 7.816 1.00 95.81 184 VAL A N 1
ATOM 1410 C CA . VAL A 1 184 ? 4.937 -1.411 6.674 1.00 95.81 184 VAL A CA 1
ATOM 1411 C C . VAL A 1 184 ? 3.448 -1.504 6.984 1.00 95.81 184 VAL A C 1
ATOM 1413 O O . VAL A 1 184 ? 2.991 -2.447 7.628 1.00 95.81 184 VAL A O 1
ATOM 1416 N N . LEU A 1 185 ? 2.684 -0.534 6.498 1.00 95.81 185 LEU A N 1
ATOM 1417 C CA . LEU A 1 185 ? 1.230 -0.582 6.456 1.00 95.81 185 LEU A CA 1
ATOM 1418 C C . LEU A 1 185 ? 0.790 -1.515 5.323 1.00 95.81 185 LEU A C 1
ATOM 1420 O O . LEU A 1 185 ? 1.141 -1.284 4.163 1.00 95.81 185 LEU A O 1
ATOM 1424 N N . ALA A 1 186 ? 0.027 -2.559 5.648 1.00 95.75 186 ALA A N 1
ATOM 1425 C CA . ALA A 1 186 ? -0.530 -3.456 4.645 1.00 95.75 186 ALA A CA 1
ATOM 1426 C C . ALA A 1 186 ? -1.798 -2.860 4.034 1.00 95.75 186 ALA A C 1
ATOM 1428 O O . ALA A 1 186 ? -2.782 -2.607 4.731 1.00 95.75 186 ALA A O 1
ATOM 1429 N N . VAL A 1 187 ? -1.783 -2.682 2.717 1.00 97.06 187 VAL A N 1
ATOM 1430 C CA . VAL A 1 187 ? -2.949 -2.264 1.943 1.00 97.06 187 VAL A CA 1
ATOM 1431 C C . VAL A 1 187 ? -3.164 -3.200 0.763 1.00 97.06 187 VAL A C 1
ATOM 1433 O O . VAL A 1 187 ? -2.240 -3.833 0.259 1.00 97.06 187 VAL A O 1
ATOM 1436 N N . PHE A 1 188 ? -4.400 -3.288 0.302 1.00 97.56 188 PHE A N 1
ATOM 1437 C CA . PHE A 1 188 ? -4.825 -4.216 -0.730 1.00 97.56 188 PHE A CA 1
ATOM 1438 C C . PHE A 1 188 ? -5.636 -3.481 -1.787 1.00 97.56 188 PHE A C 1
ATOM 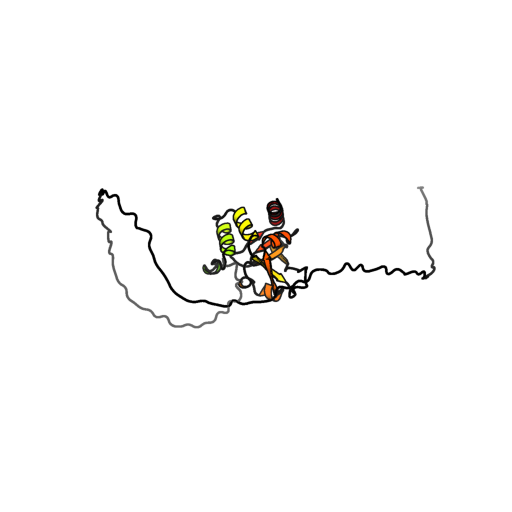1440 O O . PHE A 1 188 ? -6.430 -2.591 -1.481 1.00 97.56 188 PHE A O 1
ATOM 1447 N N . THR A 1 189 ? -5.457 -3.865 -3.045 1.00 97.31 189 THR A N 1
ATOM 1448 C CA . THR A 1 189 ? -6.242 -3.329 -4.168 1.00 97.31 189 THR A CA 1
ATOM 1449 C C . THR A 1 189 ? -7.664 -3.900 -4.180 1.00 97.31 189 THR A C 1
ATOM 1451 O O . THR A 1 189 ? -8.581 -3.280 -4.715 1.00 97.31 189 THR A O 1
ATOM 1454 N N . HIS A 1 190 ? -7.865 -5.081 -3.585 1.00 96.62 190 HIS A N 1
ATOM 1455 C CA . HIS A 1 190 ? -9.162 -5.740 -3.459 1.00 96.62 190 HIS A CA 1
ATOM 1456 C C . HIS A 1 190 ? -9.152 -6.774 -2.313 1.00 96.62 190 HIS A C 1
ATOM 1458 O O . HIS A 1 190 ? -8.135 -7.446 -2.138 1.00 96.62 190 HIS A O 1
ATOM 1464 N N . PRO A 1 191 ? -10.268 -7.008 -1.587 1.00 94.31 191 PRO A N 1
ATOM 1465 C CA . PRO A 1 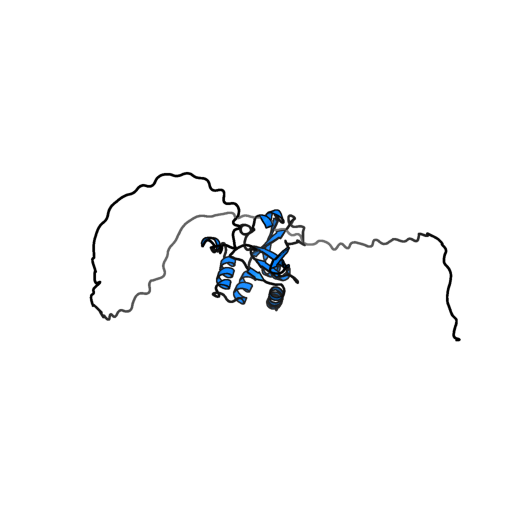191 ? -10.327 -8.021 -0.523 1.00 94.31 191 PRO A CA 1
ATOM 1466 C C . PRO A 1 191 ? -9.977 -9.444 -0.988 1.00 94.31 191 PRO A C 1
ATOM 1468 O O . PRO A 1 191 ? -9.401 -10.221 -0.239 1.00 94.31 191 PRO A O 1
ATOM 1471 N N . ALA A 1 192 ? -10.255 -9.779 -2.252 1.00 93.31 192 ALA A N 1
ATOM 1472 C CA . ALA A 1 192 ? -9.897 -11.081 -2.831 1.00 93.31 192 ALA A CA 1
ATOM 1473 C C . ALA A 1 192 ? -8.379 -11.299 -3.013 1.00 93.31 192 ALA A C 1
ATOM 1475 O O . ALA A 1 192 ? -7.961 -12.418 -3.290 1.00 93.31 192 ALA A O 1
ATOM 1476 N N . ARG A 1 193 ? -7.555 -10.248 -2.884 1.00 93.62 193 ARG A N 1
ATOM 1477 C CA . ARG A 1 193 ? -6.085 -10.340 -2.921 1.00 93.62 193 ARG A CA 1
ATOM 1478 C C . ARG A 1 193 ? -5.462 -10.546 -1.543 1.00 93.62 193 ARG A C 1
ATOM 1480 O O . ARG A 1 193 ? -4.245 -10.673 -1.434 1.00 93.62 193 ARG A O 1
ATOM 1487 N N . VAL A 1 194 ? -6.276 -10.566 -0.493 1.00 94.62 194 VAL A N 1
ATOM 1488 C CA . VAL A 1 194 ? -5.805 -10.777 0.870 1.00 94.62 194 VAL A CA 1
ATOM 1489 C C . VAL A 1 194 ? -5.502 -12.262 1.064 1.00 94.62 194 VAL A C 1
ATOM 1491 O O . VAL A 1 194 ? -6.391 -13.105 0.965 1.00 94.62 194 VAL A O 1
ATOM 1494 N N . ALA A 1 195 ? -4.241 -12.595 1.344 1.00 92.56 195 ALA A N 1
ATOM 1495 C CA . ALA A 1 195 ? -3.863 -13.962 1.687 1.00 92.56 195 ALA A CA 1
ATOM 1496 C C . ALA A 1 195 ? -4.522 -14.400 3.007 1.00 92.56 195 ALA A C 1
ATOM 1498 O O . ALA A 1 195 ? -4.637 -13.600 3.936 1.00 92.56 195 ALA A O 1
ATOM 1499 N N . GLN A 1 196 ? -4.884 -15.685 3.114 1.00 92.62 196 GLN A N 1
ATOM 1500 C CA . GLN A 1 196 ? -5.624 -16.227 4.263 1.00 92.62 196 GLN A CA 1
ATOM 1501 C C . GLN A 1 196 ? -4.964 -15.900 5.612 1.00 92.62 196 GLN A C 1
ATOM 1503 O O . GLN A 1 196 ? -5.651 -15.483 6.534 1.00 92.62 196 GLN A O 1
ATOM 1508 N N . GLN A 1 197 ? -3.631 -15.963 5.684 1.00 92.62 197 GLN A N 1
ATOM 1509 C CA . GLN A 1 197 ? -2.866 -15.608 6.885 1.00 92.62 197 GLN A CA 1
ATOM 1510 C C . GLN A 1 197 ? -3.167 -14.198 7.423 1.00 92.62 197 GLN A C 1
ATOM 1512 O O . GLN A 1 197 ? -3.136 -13.985 8.629 1.00 92.62 197 GLN A O 1
ATOM 1517 N N . PHE A 1 198 ? -3.465 -13.231 6.548 1.00 94.00 198 PHE A N 1
ATOM 1518 C CA . PHE A 1 198 ? -3.802 -11.872 6.967 1.00 94.00 198 PHE A CA 1
ATOM 1519 C C . PHE A 1 198 ? -5.261 -11.770 7.414 1.00 94.00 198 PHE A C 1
ATOM 1521 O O . PHE A 1 198 ? -5.544 -11.043 8.359 1.00 94.00 198 PHE A O 1
ATOM 1528 N N . VAL A 1 199 ? -6.168 -12.532 6.788 1.00 93.94 199 VAL A N 1
ATOM 1529 C CA . VAL A 1 199 ? -7.576 -12.640 7.215 1.00 93.94 199 VAL A CA 1
ATOM 1530 C C . VAL A 1 199 ? -7.673 -13.267 8.605 1.00 93.94 199 VAL A C 1
ATOM 1532 O O . VAL A 1 199 ? -8.468 -12.819 9.425 1.00 93.94 199 VAL A O 1
ATOM 1535 N N . ASP A 1 200 ? -6.843 -14.273 8.887 1.00 93.81 200 ASP A N 1
ATOM 1536 C CA . ASP A 1 200 ? -6.811 -14.953 10.185 1.00 93.81 200 ASP A CA 1
ATOM 1537 C C . ASP A 1 200 ? -6.346 -14.022 11.323 1.00 93.81 200 ASP A C 1
ATOM 1539 O O . ASP A 1 200 ? -6.744 -14.212 12.471 1.00 93.81 200 ASP A O 1
ATOM 1543 N N . MET A 1 201 ? -5.519 -13.016 11.010 1.00 92.12 201 MET A N 1
ATOM 1544 C CA . MET A 1 201 ? -5.065 -11.991 11.960 1.00 92.12 201 MET A CA 1
ATOM 1545 C C . MET A 1 201 ? -6.060 -10.831 12.082 1.00 92.12 201 MET A C 1
ATOM 1547 O O . MET A 1 201 ? -6.341 -10.372 13.182 1.00 92.12 201 MET A O 1
ATOM 1551 N N . ALA A 1 202 ? -6.576 -10.351 10.952 1.00 94.38 202 ALA A N 1
ATOM 1552 C CA . ALA A 1 202 ? -7.404 -9.158 10.855 1.00 94.38 202 ALA A CA 1
ATOM 1553 C C . ALA A 1 202 ? -8.522 -9.389 9.815 1.00 94.38 202 ALA A C 1
ATOM 1555 O O . ALA A 1 202 ? -8.318 -9.158 8.619 1.00 94.38 202 ALA A O 1
ATOM 1556 N N . PRO A 1 203 ? -9.700 -9.891 10.233 1.00 93.94 203 PRO A N 1
ATOM 1557 C CA . PRO A 1 203 ? -10.713 -10.392 9.303 1.00 93.94 203 PRO A CA 1
ATOM 1558 C C . PRO A 1 203 ? -11.564 -9.294 8.652 1.00 93.94 203 PRO A C 1
ATOM 1560 O O . PRO A 1 203 ? -12.296 -9.572 7.699 1.00 93.94 203 PRO A O 1
ATOM 1563 N N . TYR A 1 204 ? -11.495 -8.056 9.143 1.00 94.38 204 TYR A N 1
ATOM 1564 C CA . TYR A 1 204 ? -12.331 -6.962 8.660 1.00 94.38 204 TYR A CA 1
ATOM 1565 C C . TYR A 1 204 ? -11.562 -6.103 7.662 1.00 94.38 204 TYR A C 1
ATOM 1567 O O . TYR A 1 204 ? -10.489 -5.595 7.968 1.00 94.38 204 TYR A O 1
ATOM 1575 N N . ALA A 1 205 ? -12.115 -5.925 6.461 1.00 94.19 205 ALA A N 1
ATOM 1576 C CA . ALA A 1 205 ? -11.528 -5.077 5.429 1.00 94.19 205 ALA A CA 1
ATOM 1577 C C . ALA A 1 205 ? -12.229 -3.717 5.382 1.00 94.19 205 ALA A C 1
ATOM 1579 O O . ALA A 1 205 ? -13.439 -3.637 5.161 1.00 94.19 205 ALA A O 1
ATOM 1580 N N . VAL A 1 206 ? -11.456 -2.643 5.511 1.00 93.38 206 VAL A N 1
ATOM 1581 C CA . VAL A 1 206 ? -11.952 -1.266 5.517 1.00 93.38 206 VAL A CA 1
ATOM 1582 C C . VAL A 1 206 ? -11.453 -0.550 4.273 1.00 93.38 206 VAL A C 1
ATOM 1584 O O . VAL A 1 206 ? -10.260 -0.559 3.972 1.00 93.38 206 VAL A O 1
ATOM 1587 N N . ARG A 1 207 ? -12.373 0.070 3.529 1.00 94.12 207 ARG A N 1
ATOM 1588 C CA . ARG A 1 207 ? -12.046 0.831 2.319 1.00 94.12 207 ARG A CA 1
ATOM 1589 C C . ARG A 1 207 ? -11.550 2.230 2.685 1.00 94.12 207 ARG A C 1
ATOM 1591 O O . ARG A 1 207 ? -12.209 2.926 3.451 1.00 94.12 207 ARG A O 1
ATOM 1598 N N . MET A 1 208 ? -10.467 2.677 2.055 1.00 92.69 208 MET A N 1
ATOM 1599 C CA . MET A 1 208 ? -9.966 4.051 2.160 1.00 92.69 208 MET A CA 1
ATOM 1600 C C . MET A 1 208 ? -9.412 4.569 0.826 1.00 92.69 208 MET A C 1
ATOM 1602 O O . MET A 1 208 ? -8.905 3.778 0.027 1.00 92.69 208 MET A O 1
ATOM 1606 N N . PRO A 1 209 ? -9.432 5.888 0.576 1.00 94.19 209 PRO A N 1
ATOM 1607 C CA . PRO A 1 209 ? -8.661 6.482 -0.510 1.00 94.19 209 PRO A CA 1
ATOM 1608 C C . PRO A 1 209 ? -7.158 6.217 -0.344 1.00 94.19 209 PRO A C 1
ATOM 1610 O O . PRO A 1 209 ? -6.621 6.317 0.761 1.00 94.19 209 PRO A O 1
ATOM 1613 N N . GLY A 1 210 ? -6.447 5.949 -1.439 1.00 94.50 210 GLY A N 1
ATOM 1614 C CA . GLY A 1 210 ? -5.005 5.692 -1.422 1.00 94.50 210 GLY A CA 1
ATOM 1615 C C . GLY A 1 210 ? -4.205 6.871 -0.870 1.00 94.50 210 GLY A C 1
ATOM 1616 O O . GLY A 1 210 ? -3.256 6.682 -0.115 1.00 94.50 210 GLY A O 1
ATOM 1617 N N . LEU A 1 211 ? -4.640 8.100 -1.150 1.00 94.19 211 LEU A N 1
ATOM 1618 C CA . LEU A 1 211 ? -4.071 9.316 -0.571 1.00 94.19 211 LEU A CA 1
ATOM 1619 C C . LEU A 1 211 ? -4.131 9.303 0.963 1.00 94.19 211 LEU A C 1
ATOM 1621 O O . LEU A 1 211 ? -3.164 9.679 1.620 1.00 94.19 211 LEU A O 1
ATOM 1625 N N . GLN A 1 212 ? -5.226 8.804 1.538 1.00 92.69 212 GLN A N 1
ATOM 1626 C CA . GLN A 1 212 ? -5.350 8.661 2.985 1.00 92.69 212 GLN A CA 1
ATOM 1627 C C . GLN A 1 212 ? -4.411 7.566 3.521 1.00 92.69 212 GLN A C 1
ATOM 1629 O O . GLN A 1 212 ? -3.852 7.733 4.601 1.00 92.69 212 GLN A O 1
ATOM 1634 N N . ALA A 1 213 ? -4.170 6.487 2.765 1.00 93.19 213 ALA A N 1
ATOM 1635 C CA . ALA A 1 213 ? -3.190 5.464 3.145 1.00 93.19 213 ALA A CA 1
ATOM 1636 C C . ALA A 1 213 ? -1.771 6.052 3.244 1.00 93.19 213 ALA A C 1
ATOM 1638 O O . ALA A 1 213 ? -1.080 5.832 4.238 1.00 93.19 213 ALA A O 1
ATOM 1639 N N . PHE A 1 214 ? -1.368 6.882 2.272 1.00 94.25 214 PHE A N 1
ATOM 1640 C CA . PHE A 1 214 ? -0.105 7.628 2.338 1.00 94.25 214 PHE A CA 1
ATOM 1641 C C . PHE A 1 214 ? -0.052 8.581 3.536 1.00 94.25 214 PHE A C 1
ATOM 1643 O O . PHE A 1 214 ? 0.980 8.699 4.187 1.00 94.25 214 PHE A O 1
ATOM 1650 N N . GLN A 1 215 ? -1.156 9.252 3.867 1.00 91.75 215 GLN A N 1
ATOM 1651 C CA . GLN A 1 215 ? -1.202 10.163 5.011 1.00 91.75 215 GLN A CA 1
ATOM 1652 C C . GLN A 1 215 ? -1.069 9.447 6.362 1.00 91.75 215 GLN A C 1
ATOM 1654 O O . GLN A 1 215 ? -0.410 9.993 7.247 1.00 91.75 215 GLN A O 1
ATOM 1659 N N . GLN A 1 216 ? -1.663 8.257 6.508 1.00 89.75 216 GLN A N 1
ATOM 1660 C CA . GLN A 1 216 ? -1.623 7.460 7.741 1.00 89.75 216 GLN A CA 1
ATOM 1661 C C . GLN A 1 216 ? -0.288 6.734 7.960 1.00 89.75 216 GLN A C 1
ATOM 1663 O O . GLN A 1 216 ? 0.080 6.477 9.104 1.00 89.75 216 GLN A O 1
ATOM 1668 N N . ALA A 1 217 ? 0.459 6.431 6.896 1.00 92.12 217 ALA A N 1
ATOM 1669 C CA . ALA A 1 217 ? 1.745 5.734 6.958 1.00 92.12 217 ALA A CA 1
ATOM 1670 C C . ALA A 1 217 ? 2.906 6.634 7.444 1.00 92.12 217 ALA A C 1
ATOM 1672 O O . ALA A 1 217 ? 3.941 6.764 6.795 1.00 92.12 217 ALA A O 1
ATOM 1673 N N . VAL A 1 218 ? 2.747 7.285 8.599 1.00 91.62 218 VAL A N 1
ATOM 1674 C CA . VAL A 1 218 ? 3.765 8.179 9.169 1.00 91.62 218 VAL A CA 1
ATOM 1675 C C . VAL A 1 218 ? 4.898 7.368 9.791 1.00 91.62 218 VAL A C 1
ATOM 1677 O O . VAL A 1 218 ? 4.686 6.614 10.738 1.00 91.62 218 VAL A O 1
ATOM 1680 N N . GLY A 1 219 ? 6.119 7.546 9.282 1.00 92.50 219 GLY A N 1
ATOM 1681 C CA . GLY A 1 219 ? 7.310 6.863 9.803 1.00 92.50 219 GLY A CA 1
ATOM 1682 C C . GLY A 1 219 ? 7.374 5.361 9.495 1.00 92.50 219 GLY A C 1
ATOM 1683 O O . GLY A 1 219 ? 8.255 4.675 10.011 1.00 92.50 219 GLY A O 1
ATOM 1684 N N . VAL A 1 220 ? 6.473 4.853 8.650 1.00 95.31 220 VAL A N 1
ATOM 1685 C CA . VAL A 1 220 ? 6.415 3.453 8.206 1.00 95.31 220 VAL A CA 1
ATOM 1686 C C . VAL A 1 220 ? 6.303 3.383 6.683 1.00 95.31 220 VAL A C 1
ATOM 1688 O O . VAL A 1 220 ? 5.924 4.354 6.034 1.00 95.31 220 VAL A O 1
ATOM 1691 N N . GLY A 1 221 ? 6.659 2.239 6.099 1.00 95.75 221 GLY A N 1
ATOM 1692 C CA . GLY A 1 221 ? 6.445 2.001 4.670 1.00 95.75 221 GLY A CA 1
ATOM 1693 C C . GLY A 1 221 ? 4.997 1.622 4.342 1.00 95.75 221 GLY A C 1
ATOM 1694 O O . GLY A 1 221 ? 4.159 1.491 5.232 1.00 95.75 221 GLY A O 1
ATOM 1695 N N . ILE A 1 222 ? 4.713 1.373 3.066 1.00 96.44 222 ILE A N 1
ATOM 1696 C CA . ILE A 1 222 ? 3.442 0.815 2.585 1.00 96.44 222 ILE A CA 1
ATOM 1697 C C . ILE A 1 222 ? 3.739 -0.427 1.750 1.00 96.44 222 ILE A C 1
ATOM 1699 O O . ILE A 1 222 ? 4.585 -0.392 0.860 1.00 96.44 222 ILE A O 1
ATOM 1703 N N . ALA A 1 223 ? 3.015 -1.513 2.004 1.00 96.12 223 ALA A N 1
ATOM 1704 C CA . ALA A 1 223 ? 3.018 -2.703 1.167 1.00 96.12 223 ALA A CA 1
ATOM 1705 C C . ALA A 1 223 ? 1.630 -2.892 0.548 1.00 96.12 223 ALA A C 1
ATOM 1707 O O . ALA A 1 223 ? 0.664 -3.172 1.254 1.00 96.12 223 ALA A O 1
ATOM 1708 N N . ILE A 1 224 ? 1.544 -2.736 -0.771 1.00 96.81 224 ILE A N 1
ATOM 1709 C CA . ILE A 1 224 ? 0.349 -2.984 -1.575 1.00 96.81 224 ILE A CA 1
ATOM 1710 C C . ILE A 1 224 ? 0.355 -4.443 -2.028 1.00 96.81 224 ILE A C 1
ATOM 1712 O O . ILE A 1 224 ? 1.301 -4.870 -2.689 1.00 96.81 224 ILE A O 1
ATOM 1716 N N . ASN A 1 225 ? -0.709 -5.178 -1.697 1.00 96.25 225 ASN A N 1
ATOM 1717 C CA . ASN A 1 225 ? -0.863 -6.615 -1.937 1.00 96.25 225 ASN A CA 1
ATOM 1718 C C . ASN A 1 225 ? 0.360 -7.429 -1.457 1.00 96.25 225 ASN A C 1
ATOM 1720 O O . ASN A 1 225 ? 1.006 -8.109 -2.260 1.00 96.25 225 ASN A O 1
ATOM 1724 N N . PRO A 1 226 ? 0.720 -7.359 -0.161 1.00 94.62 226 PRO A N 1
ATOM 1725 C CA . PRO A 1 226 ? 1.863 -8.095 0.368 1.00 94.62 226 PRO A CA 1
ATOM 1726 C C . PRO A 1 226 ? 1.745 -9.596 0.071 1.00 94.62 226 PRO A C 1
ATOM 1728 O O . PRO A 1 226 ? 0.724 -10.221 0.349 1.00 94.62 226 PRO A O 1
ATOM 1731 N N . GLY A 1 227 ? 2.807 -10.174 -0.494 1.00 90.31 227 GLY A N 1
ATOM 1732 C CA . GLY A 1 227 ? 2.858 -11.591 -0.866 1.00 90.31 227 GLY A CA 1
ATOM 1733 C C . GLY A 1 227 ? 2.195 -11.942 -2.203 1.00 90.31 227 GLY A C 1
ATOM 1734 O O . GLY A 1 227 ? 2.211 -13.112 -2.574 1.00 90.31 227 GLY A O 1
ATOM 1735 N N . HIS A 1 228 ? 1.645 -10.969 -2.934 1.00 93.19 228 HIS A N 1
ATOM 1736 C CA . HIS A 1 228 ? 1.102 -11.172 -4.278 1.00 93.19 228 HIS A CA 1
ATOM 1737 C C . HIS A 1 228 ? 2.124 -10.761 -5.360 1.00 93.19 228 HIS A C 1
ATOM 1739 O O . HIS A 1 228 ? 2.822 -9.763 -5.165 1.00 93.19 228 HIS A O 1
ATOM 1745 N N . PRO A 1 229 ? 2.197 -11.452 -6.519 1.00 92.50 229 PRO A N 1
ATOM 1746 C CA . PRO A 1 229 ? 3.124 -11.097 -7.603 1.00 92.50 229 PRO A CA 1
ATOM 1747 C C . PRO A 1 229 ? 2.915 -9.684 -8.155 1.00 92.50 229 PRO A C 1
ATOM 1749 O O . PRO A 1 229 ? 3.874 -8.972 -8.441 1.00 92.50 229 PRO A O 1
ATOM 1752 N N . ILE A 1 230 ? 1.654 -9.255 -8.257 1.00 95.56 230 ILE A N 1
ATOM 1753 C CA . ILE A 1 230 ? 1.288 -7.870 -8.583 1.00 95.56 230 ILE A CA 1
ATOM 1754 C C . ILE A 1 230 ? 1.118 -7.081 -7.282 1.00 95.56 230 ILE A C 1
ATOM 1756 O O . ILE A 1 230 ? 0.003 -6.924 -6.769 1.00 95.56 230 ILE A O 1
ATOM 1760 N N . GLY A 1 231 ? 2.245 -6.632 -6.738 1.00 95.06 231 GLY A N 1
ATOM 1761 C CA . GLY A 1 231 ? 2.332 -5.854 -5.508 1.00 95.06 231 GLY A CA 1
ATOM 1762 C C . GLY A 1 231 ? 3.388 -4.756 -5.603 1.00 95.06 231 GLY A C 1
ATOM 1763 O O . GLY A 1 231 ? 4.196 -4.715 -6.529 1.00 95.06 231 GLY A O 1
ATOM 1764 N N . LEU A 1 232 ? 3.371 -3.840 -4.639 1.00 95.19 232 LEU A N 1
ATOM 1765 C CA . LEU A 1 232 ? 4.321 -2.732 -4.556 1.00 95.19 232 LEU A CA 1
ATOM 1766 C C . LEU A 1 232 ? 4.718 -2.519 -3.102 1.00 95.19 232 LEU A C 1
ATOM 1768 O O . LEU A 1 232 ? 3.852 -2.404 -2.241 1.00 95.19 232 LEU A O 1
ATOM 1772 N N . VAL A 1 233 ? 6.015 -2.416 -2.828 1.00 95.00 233 VAL A N 1
ATOM 1773 C CA . VAL A 1 233 ? 6.519 -2.080 -1.493 1.00 95.00 233 VAL A CA 1
ATOM 1774 C C . VAL A 1 233 ? 7.258 -0.755 -1.565 1.00 95.00 233 VAL A C 1
ATOM 1776 O O . VAL A 1 233 ? 8.192 -0.596 -2.347 1.00 95.00 233 VAL A O 1
ATOM 1779 N N . LEU A 1 234 ? 6.827 0.187 -0.735 1.00 94.50 234 LEU A N 1
ATOM 1780 C CA . LEU A 1 234 ? 7.431 1.496 -0.549 1.00 94.50 234 LEU A CA 1
ATOM 1781 C C . LEU A 1 234 ? 7.988 1.553 0.868 1.00 94.50 234 LEU A C 1
ATOM 1783 O O . LEU A 1 234 ? 7.282 1.255 1.832 1.00 94.50 234 LEU A O 1
ATOM 1787 N N . ASP A 1 235 ? 9.254 1.920 1.011 1.00 94.50 235 ASP A N 1
ATOM 1788 C CA . ASP A 1 235 ? 9.845 2.155 2.323 1.00 94.50 235 ASP A CA 1
ATOM 1789 C C . ASP A 1 235 ? 9.385 3.505 2.912 1.00 94.50 235 ASP A C 1
ATOM 1791 O O . ASP A 1 235 ? 8.782 4.329 2.226 1.00 94.50 235 ASP A O 1
ATOM 1795 N N . ALA A 1 236 ? 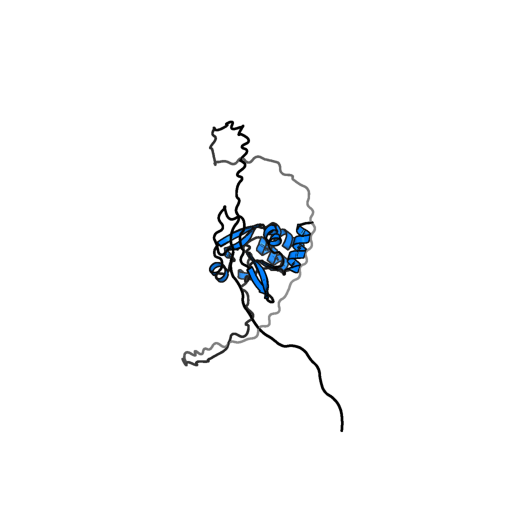9.672 3.733 4.195 1.00 94.62 236 ALA A N 1
ATOM 1796 C CA . ALA A 1 236 ? 9.236 4.937 4.904 1.00 94.62 236 ALA A CA 1
ATOM 1797 C C . ALA A 1 236 ? 9.768 6.251 4.296 1.00 94.62 236 ALA A C 1
ATOM 1799 O O . ALA A 1 236 ? 9.061 7.252 4.323 1.00 94.62 236 ALA A O 1
ATOM 1800 N N . GLU A 1 237 ? 10.982 6.264 3.732 1.00 93.81 237 GLU A N 1
ATOM 1801 C CA . GLU A 1 237 ? 11.541 7.458 3.081 1.00 93.81 237 GLU A CA 1
ATOM 1802 C C . GLU A 1 237 ? 10.799 7.740 1.772 1.00 93.81 237 GLU A C 1
ATOM 1804 O O . GLU A 1 237 ? 10.380 8.868 1.518 1.00 93.81 237 GLU A O 1
ATOM 1809 N N . SER A 1 238 ? 10.558 6.694 0.975 1.00 92.88 238 SER A N 1
ATOM 1810 C CA . SER A 1 238 ? 9.747 6.788 -0.241 1.00 92.88 238 SER A CA 1
ATOM 1811 C C . SER A 1 238 ? 8.339 7.315 0.053 1.00 92.88 238 SER A C 1
ATOM 1813 O O . SER A 1 238 ? 7.859 8.203 -0.648 1.00 92.88 238 SER A O 1
ATOM 1815 N N . VAL A 1 239 ? 7.686 6.806 1.103 1.00 94.62 239 VAL A N 1
ATOM 1816 C CA . VAL A 1 239 ? 6.364 7.280 1.539 1.00 94.62 239 VAL A CA 1
ATOM 1817 C C . VAL A 1 239 ? 6.416 8.750 1.958 1.00 94.62 239 VAL A C 1
ATOM 1819 O O . VAL A 1 239 ? 5.555 9.516 1.531 1.00 94.62 239 VAL A O 1
ATOM 1822 N N . GLU A 1 240 ? 7.422 9.175 2.725 1.00 94.12 240 GLU A N 1
ATOM 1823 C CA . GLU A 1 240 ? 7.550 10.574 3.152 1.00 94.12 240 GLU A CA 1
ATOM 1824 C C . GLU A 1 240 ? 7.700 11.525 1.961 1.00 94.12 240 GLU A C 1
ATOM 1826 O O . GLU A 1 240 ? 6.942 12.488 1.845 1.00 94.12 240 GLU A O 1
ATOM 1831 N N . ASN A 1 241 ? 8.578 11.193 1.011 1.00 92.38 241 ASN A N 1
ATOM 1832 C CA . ASN A 1 241 ? 8.761 11.976 -0.213 1.00 92.38 241 ASN A CA 1
ATOM 1833 C C . ASN A 1 241 ? 7.444 12.123 -0.998 1.00 92.38 241 ASN A C 1
ATOM 1835 O O . ASN A 1 241 ? 7.132 13.187 -1.533 1.00 92.38 241 ASN A O 1
ATOM 1839 N N . ILE A 1 242 ? 6.640 11.057 -1.063 1.00 91.31 242 ILE A N 1
ATOM 1840 C CA . ILE A 1 242 ? 5.331 11.078 -1.728 1.00 91.31 242 ILE A CA 1
ATOM 1841 C C . ILE A 1 242 ? 4.357 11.985 -0.976 1.00 91.31 242 ILE A C 1
ATOM 1843 O O . ILE A 1 242 ? 3.651 12.774 -1.602 1.00 91.31 242 ILE A O 1
ATOM 1847 N N . ARG A 1 243 ? 4.323 11.905 0.358 1.00 91.38 243 ARG A N 1
ATOM 1848 C CA . ARG A 1 243 ? 3.467 12.757 1.196 1.00 91.38 243 ARG A CA 1
ATOM 1849 C C . ARG A 1 243 ? 3.798 14.234 1.000 1.00 91.38 243 ARG A C 1
ATOM 1851 O O . ARG A 1 243 ? 2.876 15.038 0.903 1.00 91.38 243 ARG A O 1
ATOM 1858 N N . GLU A 1 244 ? 5.075 14.595 0.901 1.00 89.62 244 GLU A N 1
ATOM 1859 C CA . GLU A 1 244 ? 5.489 15.976 0.624 1.00 89.62 244 GLU A CA 1
ATOM 1860 C C . GLU A 1 244 ? 4.967 16.467 -0.733 1.00 89.62 244 GLU A C 1
ATOM 1862 O O . GLU A 1 244 ? 4.407 17.560 -0.819 1.00 89.62 244 GLU A O 1
ATOM 1867 N N . VAL A 1 245 ? 5.071 15.640 -1.779 1.00 86.62 245 VAL A N 1
ATOM 1868 C CA . VAL A 1 245 ? 4.571 15.976 -3.123 1.00 86.62 245 VAL A CA 1
ATOM 1869 C C . VAL A 1 245 ? 3.046 16.095 -3.154 1.00 86.62 245 VAL A C 1
ATOM 1871 O O . VAL A 1 245 ? 2.526 16.984 -3.819 1.00 86.62 245 VAL A O 1
ATOM 1874 N N . LEU A 1 246 ? 2.321 15.231 -2.438 1.00 80.06 246 LEU A N 1
ATOM 1875 C CA . LEU A 1 246 ? 0.852 15.256 -2.387 1.00 80.06 246 LEU A CA 1
ATOM 1876 C C . LEU A 1 246 ? 0.285 16.419 -1.556 1.00 80.06 246 LEU A C 1
ATOM 1878 O O . LEU A 1 246 ? -0.867 16.795 -1.758 1.00 80.06 246 LEU A O 1
ATOM 1882 N N . ASN A 1 247 ? 1.066 16.964 -0.618 1.00 79.44 247 ASN A N 1
ATOM 1883 C CA . ASN A 1 247 ? 0.675 18.094 0.231 1.00 79.44 247 ASN A CA 1
ATOM 1884 C C . ASN A 1 247 ? 1.142 19.464 -0.309 1.00 79.44 247 ASN A C 1
ATOM 1886 O O . ASN A 1 247 ? 0.867 20.481 0.333 1.00 79.44 247 ASN A O 1
ATOM 1890 N N . SER A 1 248 ? 1.869 19.488 -1.433 1.00 70.94 248 SER A N 1
ATOM 1891 C CA . SER A 1 248 ? 2.388 20.701 -2.092 1.00 70.94 248 SER A CA 1
ATOM 1892 C C . SER A 1 248 ? 1.388 21.301 -3.078 1.00 70.94 248 SER A C 1
ATOM 1894 O O . SER A 1 248 ? 1.341 22.550 -3.165 1.00 70.94 248 SER A O 1
#

InterPro domains:
  IPR009839 SseB, N-terminal domain [PF07179] (139-240)

pLDDT: mean 70.13, std 23.08, range [34.12, 97.94]

Organism: NCBI:txid1401063

Radius of gyration: 39.5 Å; chains: 1; bounding box: 107×83×122 Å

Sequence (248 aa):
MSTHEPDSHENQQPEQVEQPEQLDQVTPAEQPVQQEEAEHAEEAAQTEESVPAEAAAQVEDVEPVEDAGLAEDAGLAKDEEPAEQLEDTESAEQAEQFQGDEHADETEAAEPEDGERVLDASELEPFNDIERVILEGSEGKLASNEVLSKIAAANLFFLTEEEVTDEQQEVQPLLLQGPNEKTVLAVFTHPARVAQQFVDMAPYAVRMPGLQAFQQAVGVGIAINPGHPIGLVLDAESVENIREVLNS